Protein AF-0000000074148849 (afdb_homodimer)

Solvent-accessible surface area (backbone atoms only — not comparable to full-atom values): 11663 Å² total; per-residue (Å²): 130,81,70,59,61,48,77,44,79,48,78,53,94,66,31,31,37,42,33,37,40,58,81,58,88,80,53,57,62,57,49,67,72,59,73,79,80,88,71,66,62,87,24,23,38,33,43,41,64,58,76,57,67,50,57,53,42,28,53,44,65,72,51,59,82,23,36,24,36,24,33,55,37,99,91,78,20,27,33,25,44,42,52,75,42,92,90,49,49,38,24,41,65,45,89,57,85,81,65,87,117,129,81,71,60,60,47,76,46,80,48,78,54,96,66,32,32,38,42,34,37,41,56,80,54,89,78,54,56,60,57,47,68,72,60,73,80,79,87,73,67,62,87,24,23,38,33,43,37,64,58,76,58,67,51,58,54,41,28,51,46,64,71,51,58,82,23,36,24,35,24,33,55,36,98,90,78,18,26,32,26,44,42,52,73,44,90,91,49,48,38,24,41,65,46,91,57,84,81,65,88,116

Sequence (202 aa):
MKEDVLFELEEKEKYTILSFRMEKNLVPSALYNLSPPNVNTRKGLILNGRGPIWLYAFLVHFYHPTPFLAVYDPRVGAVVIASHVPEFRPGDVLDIYLGEGMKEDVLFELEEKEKYTILSFRMEKNLVPSALYNLSPPNVNTRKGLILNGRGPIWLYAFLVHFYHPTPFLAVYDPRVGAVVIASHVPEFRPGDVLDIYLGEG

Radius of gyration: 16.15 Å; Cα contacts (8 Å, |Δi|>4): 431; chains: 2; bounding box: 39×38×33 Å

Nearest PDB structures (foldseek):
  3wzi-assembly1_A  TM=9.763E-01  e=1.516E-12  Archaeoglobus fulgidus DSM 4304
  3wzh-assembly1_A  TM=9.622E-01  e=1.847E-12  Archaeoglobus fulgidus DSM 4304
  6yud-assembly3_F  TM=9.803E-01  e=3.563E-12  Archaeoglobus fulgidus
  6yud-assembly4_G  TM=9.634E-01  e=1.163E-11  Archaeoglobus fulgidus
  1z5h-assembly1_A  TM=4.061E-01  e=8.740E+00  Thermoplasma acidophilum

Organism: Dictyoglomus thermophilum (strain ATCC 35947 / DSM 3960 / H-6-12) (NCBI:txid309799)

Structure (mmCIF, N/CA/C/O backbone):
data_AF-0000000074148849-model_v1
#
loop_
_entity.id
_entity.type
_entity.pdbx_description
1 p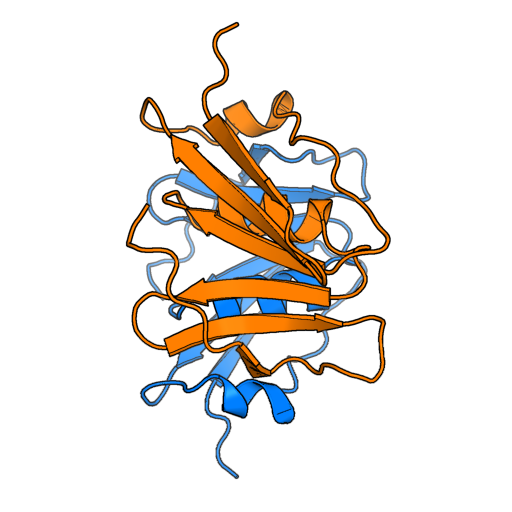olymer 'CRISPR-associated protein, Csx3 family'
#
loop_
_atom_site.group_PDB
_atom_site.id
_atom_site.type_symbol
_atom_site.label_atom_id
_atom_site.label_alt_id
_atom_site.label_comp_id
_atom_site.label_asym_id
_atom_site.label_entity_id
_atom_site.label_seq_id
_atom_site.pdbx_PDB_ins_code
_atom_site.Cartn_x
_atom_site.Cartn_y
_atom_site.Cartn_z
_atom_site.occupancy
_atom_site.B_iso_or_equiv
_atom_site.auth_seq_id
_atom_site.auth_comp_id
_atom_site.auth_asym_id
_atom_site.auth_atom_id
_atom_site.pdbx_PDB_model_num
ATOM 1 N N . MET A 1 1 ? 17.922 -17.891 -9.172 1 38.25 1 MET A N 1
ATOM 2 C CA . MET A 1 1 ? 17.938 -17.062 -7.969 1 38.25 1 MET A CA 1
ATOM 3 C C . MET A 1 1 ? 16.641 -17.25 -7.176 1 38.25 1 MET A C 1
ATOM 5 O O . MET A 1 1 ? 15.547 -17.141 -7.727 1 38.25 1 MET A O 1
ATOM 9 N N . LYS A 1 2 ? 16.531 -18 -6.234 1 50.75 2 LYS A N 1
ATOM 10 C CA . LYS A 1 2 ? 15.352 -18.469 -5.512 1 50.75 2 LYS A CA 1
ATOM 11 C C . LYS A 1 2 ? 14.453 -17.297 -5.098 1 50.75 2 LYS A C 1
ATOM 13 O O . LYS A 1 2 ? 14.945 -16.266 -4.629 1 50.75 2 LYS A O 1
ATOM 18 N N . GLU A 1 3 ? 13.234 -17.25 -5.496 1 61.88 3 GLU A N 1
ATOM 19 C CA . GLU A 1 3 ? 12.336 -16.125 -5.281 1 61.88 3 GLU A CA 1
ATOM 20 C C . GLU A 1 3 ? 12.117 -15.867 -3.793 1 61.88 3 GLU A C 1
ATOM 22 O O . GLU A 1 3 ? 11.805 -16.781 -3.037 1 61.88 3 GLU A O 1
ATOM 27 N N . ASP A 1 4 ? 12.68 -14.742 -3.283 1 84.44 4 ASP A N 1
ATOM 28 C CA . ASP A 1 4 ? 12.656 -14.352 -1.875 1 84.44 4 ASP A CA 1
ATOM 29 C C . ASP A 1 4 ? 11.219 -14.25 -1.359 1 84.44 4 ASP A C 1
ATOM 31 O O . ASP A 1 4 ? 10.977 -14.422 -0.164 1 84.44 4 ASP A O 1
ATOM 35 N N . VAL A 1 5 ? 10.242 -14.188 -2.334 1 91.69 5 VAL A N 1
ATOM 36 C CA . VAL A 1 5 ? 8.828 -14.148 -1.973 1 91.69 5 VAL A CA 1
ATOM 37 C C . VAL A 1 5 ? 8.078 -15.242 -2.723 1 91.69 5 VAL A C 1
ATOM 39 O O . VAL A 1 5 ? 8.203 -15.367 -3.943 1 91.69 5 VAL A O 1
ATOM 42 N N . LEU A 1 6 ? 7.387 -16.062 -2.021 1 93.06 6 LEU A N 1
ATOM 43 C CA . LEU A 1 6 ? 6.535 -17.094 -2.613 1 93.06 6 LEU A CA 1
ATOM 44 C C . LEU A 1 6 ? 5.105 -16.594 -2.775 1 93.06 6 LEU A C 1
ATOM 46 O O . LEU A 1 6 ? 4.531 -16.031 -1.841 1 93.06 6 LEU A O 1
ATOM 50 N N . PHE A 1 7 ? 4.535 -16.797 -3.99 1 95.62 7 PHE A N 1
ATOM 51 C CA . PHE A 1 7 ? 3.178 -16.359 -4.289 1 95.62 7 PHE A CA 1
ATOM 52 C C . PHE A 1 7 ? 2.275 -17.547 -4.594 1 95.62 7 PHE A C 1
ATOM 54 O O . PHE A 1 7 ? 2.705 -18.516 -5.23 1 95.62 7 PHE A O 1
ATOM 61 N N . GLU A 1 8 ? 1.1 -17.453 -4.18 1 95.56 8 GLU A N 1
ATOM 62 C CA . GLU A 1 8 ? 0.036 -18.391 -4.527 1 95.56 8 GLU A CA 1
ATOM 63 C C . GLU A 1 8 ? -1.231 -17.656 -4.953 1 95.56 8 GLU A C 1
ATOM 65 O O . GLU A 1 8 ? -1.646 -16.688 -4.305 1 95.56 8 GLU A O 1
ATOM 70 N N . LEU A 1 9 ? -1.81 -18.141 -6.066 1 96.94 9 LEU A N 1
ATOM 71 C CA . LEU A 1 9 ? -3.037 -17.531 -6.566 1 96.94 9 LEU A CA 1
ATOM 72 C C . LEU A 1 9 ? -4.215 -18.484 -6.426 1 96.94 9 LEU A C 1
ATOM 74 O O . LEU A 1 9 ? -4.082 -19.672 -6.688 1 96.94 9 LEU A O 1
ATOM 78 N N . GLU A 1 10 ? -5.266 -17.969 -5.938 1 96.44 10 GLU A N 1
ATOM 79 C CA . GLU A 1 10 ? -6.551 -18.656 -5.926 1 96.44 10 GLU A CA 1
ATOM 80 C C . GLU A 1 10 ? -7.641 -17.812 -6.578 1 96.44 10 GLU A C 1
ATOM 82 O O . GLU A 1 10 ? -8.062 -16.797 -6.023 1 96.44 10 GLU A O 1
ATOM 87 N N . GLU A 1 11 ? -8.102 -18.234 -7.684 1 95.94 11 GLU A N 1
ATOM 88 C CA . GLU A 1 11 ? -9.109 -17.469 -8.414 1 95.94 11 GLU A CA 1
ATOM 89 C C . GLU A 1 11 ? -10.523 -17.875 -7.988 1 95.94 11 GLU A C 1
ATOM 91 O O . GLU A 1 11 ? -10.836 -19.062 -7.918 1 95.94 11 GLU A O 1
ATOM 96 N N . LYS A 1 12 ? -11.227 -16.938 -7.645 1 95.5 12 LYS A N 1
ATOM 97 C CA . LYS A 1 12 ? -12.648 -17.094 -7.34 1 95.5 12 LYS A CA 1
ATOM 98 C C . LYS A 1 12 ? -13.516 -16.469 -8.438 1 95.5 12 LYS A C 1
ATOM 100 O O . LYS A 1 12 ? -13.008 -16.078 -9.492 1 95.5 12 LYS A O 1
ATOM 105 N N . GLU A 1 13 ? -14.789 -16.531 -8.258 1 94.88 13 GLU A N 1
ATOM 106 C CA . GLU A 1 13 ? -15.719 -16.062 -9.281 1 94.88 13 GLU A CA 1
ATOM 107 C C . GLU A 1 13 ? -15.531 -14.562 -9.547 1 94.88 13 GLU A C 1
ATOM 109 O O . GLU A 1 13 ? -15.438 -14.133 -10.695 1 94.88 13 GLU A O 1
ATOM 114 N N . LYS A 1 14 ? -15.391 -13.75 -8.539 1 95.19 14 LYS A N 1
ATOM 115 C CA . LYS A 1 14 ? -15.422 -12.305 -8.688 1 95.19 14 LYS A CA 1
ATOM 116 C C . LYS A 1 14 ? -14.07 -11.68 -8.344 1 95.19 14 LYS A C 1
ATOM 118 O O . LYS A 1 14 ? -13.859 -10.484 -8.539 1 95.19 14 LYS A O 1
ATOM 123 N N . TYR A 1 15 ? -13.188 -12.453 -7.809 1 97.25 15 TYR A N 1
ATOM 124 C CA . TYR A 1 15 ? -11.891 -11.93 -7.387 1 97.25 15 TYR A CA 1
ATOM 125 C C . TYR A 1 15 ? -10.836 -13.031 -7.363 1 97.25 15 TYR A C 1
ATOM 127 O O . TYR A 1 15 ? -11.172 -14.219 -7.395 1 97.25 15 TYR A O 1
ATOM 135 N N . THR A 1 16 ? -9.586 -12.664 -7.395 1 98.06 16 THR A N 1
ATOM 136 C CA . THR A 1 16 ? -8.43 -13.516 -7.172 1 98.06 16 THR A CA 1
ATOM 137 C C . THR A 1 16 ? -7.801 -13.242 -5.809 1 98.06 16 THR A C 1
ATOM 139 O O . THR A 1 16 ? -7.727 -12.086 -5.379 1 98.06 16 THR A O 1
ATOM 142 N N . ILE A 1 17 ? -7.414 -14.258 -5.074 1 97.94 17 ILE A N 1
ATOM 143 C CA . ILE A 1 17 ? -6.664 -14.133 -3.832 1 97.94 17 ILE A CA 1
ATOM 144 C C . ILE A 1 17 ? -5.18 -14.359 -4.098 1 97.94 17 ILE A C 1
ATOM 146 O O . ILE A 1 17 ? -4.789 -15.422 -4.602 1 97.94 17 ILE A O 1
ATOM 150 N N . LEU A 1 18 ? -4.391 -13.422 -3.916 1 97.88 18 LEU A N 1
ATOM 151 C CA . LEU A 1 18 ? -2.939 -13.562 -3.951 1 97.88 18 LEU A CA 1
ATOM 152 C C . LEU A 1 18 ? -2.373 -13.711 -2.545 1 97.88 18 LEU A C 1
ATOM 154 O O . LEU A 1 18 ? -2.371 -12.75 -1.768 1 97.88 18 LEU A O 1
ATOM 158 N N . SER A 1 19 ? -1.862 -14.836 -2.236 1 96.38 19 SER A N 1
ATOM 159 C CA . SER A 1 19 ? -1.181 -15.086 -0.971 1 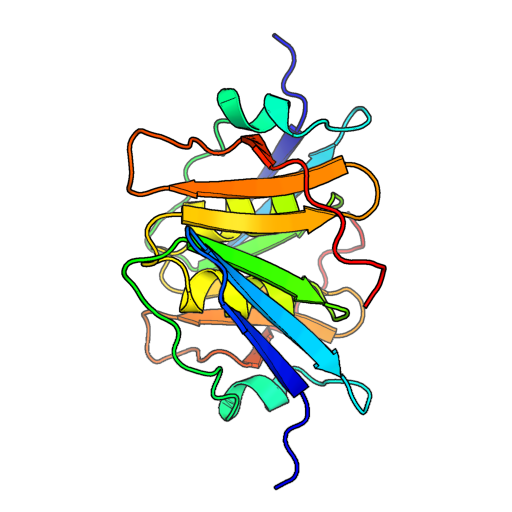96.38 19 SER A CA 1
ATOM 160 C C . SER A 1 19 ? 0.334 -15.047 -1.143 1 96.38 19 SER A C 1
ATOM 162 O O . SER A 1 19 ? 0.863 -15.523 -2.148 1 96.38 19 SER A O 1
ATOM 164 N N . PHE A 1 20 ? 0.977 -14.461 -0.203 1 95.25 20 PHE A N 1
ATOM 165 C CA . PHE A 1 20 ? 2.43 -14.414 -0.322 1 95.25 20 PHE A CA 1
ATOM 166 C C . PHE A 1 20 ? 3.092 -14.602 1.037 1 95.25 20 PHE A C 1
ATOM 168 O O . PHE A 1 20 ? 2.502 -14.281 2.072 1 95.25 20 PHE A O 1
ATOM 175 N N . ARG A 1 21 ? 4.238 -15.18 1.039 1 91.75 21 ARG A N 1
ATOM 176 C CA . ARG A 1 21 ? 5.059 -15.406 2.223 1 91.75 21 ARG A CA 1
ATOM 177 C C . ARG A 1 21 ? 6.543 -15.258 1.898 1 91.75 21 ARG A C 1
ATOM 179 O O . ARG A 1 21 ? 6.953 -15.422 0.748 1 91.75 21 ARG A O 1
ATOM 186 N N . MET A 1 22 ? 7.258 -14.898 2.91 1 87.44 22 MET A N 1
ATOM 187 C CA . MET A 1 22 ? 8.695 -14.75 2.736 1 87.44 22 MET A CA 1
ATOM 188 C C . MET A 1 22 ? 9.43 -16.016 3.184 1 87.44 22 MET A C 1
ATOM 190 O O . MET A 1 22 ? 9.07 -16.625 4.195 1 87.44 22 MET A O 1
ATOM 194 N N . GLU A 1 23 ? 10.398 -16.516 2.477 1 73.81 23 GLU A N 1
ATOM 195 C CA . GLU A 1 23 ? 11.18 -17.672 2.9 1 73.81 23 GLU A CA 1
ATOM 196 C C . GLU A 1 23 ? 12.266 -17.266 3.898 1 73.81 23 GLU A C 1
ATOM 198 O O . GLU A 1 23 ? 12.578 -18.016 4.82 1 73.81 23 GLU A O 1
ATOM 203 N N . LYS A 1 24 ? 12.922 -16.156 3.666 1 76.44 24 LYS A N 1
ATOM 204 C CA . LYS A 1 24 ? 13.992 -15.609 4.5 1 76.44 24 LYS A CA 1
ATOM 205 C C . LYS A 1 24 ? 13.688 -14.164 4.902 1 76.44 24 LYS A C 1
ATOM 207 O O . LYS A 1 24 ? 12.625 -13.633 4.574 1 76.44 24 LYS A O 1
ATOM 212 N N . ASN A 1 25 ? 14.516 -13.586 5.672 1 84.81 25 ASN A N 1
ATOM 213 C CA . ASN A 1 25 ? 14.406 -12.156 5.969 1 84.81 25 ASN A CA 1
ATOM 214 C C . ASN A 1 25 ? 14.539 -11.312 4.707 1 84.81 25 ASN A C 1
ATOM 216 O O . ASN A 1 25 ? 15.641 -11.164 4.168 1 84.81 25 ASN A O 1
ATOM 220 N N . LEU A 1 26 ? 13.461 -10.859 4.203 1 89.19 26 LEU A N 1
ATOM 221 C CA . LEU A 1 26 ? 13.438 -10.07 2.977 1 89.19 26 LEU A CA 1
ATOM 222 C C . LEU A 1 26 ? 14.125 -8.727 3.178 1 89.19 26 LEU A C 1
ATOM 224 O O . LEU A 1 26 ? 13.906 -8.055 4.191 1 89.19 26 LEU A O 1
ATOM 228 N N . VAL A 1 27 ? 15.07 -8.492 2.307 1 93.5 27 VAL A N 1
ATOM 229 C CA . VAL A 1 27 ? 15.711 -7.176 2.293 1 93.5 27 VAL A CA 1
ATOM 230 C C . VAL A 1 27 ? 15.18 -6.359 1.117 1 93.5 27 VAL A C 1
ATOM 232 O O . VAL A 1 27 ? 14.766 -6.918 0.099 1 93.5 27 VAL A O 1
ATOM 235 N N . PRO A 1 28 ? 15.203 -5.043 1.189 1 96.31 28 PRO A N 1
ATOM 236 C CA . PRO A 1 28 ? 14.586 -4.184 0.175 1 96.31 28 PRO A CA 1
ATOM 237 C C . PRO A 1 28 ? 15.117 -4.457 -1.231 1 96.31 28 PRO A C 1
ATOM 239 O O . PRO A 1 28 ? 14.367 -4.375 -2.205 1 96.31 28 PRO A O 1
ATOM 242 N N . SER A 1 29 ? 16.344 -4.812 -1.307 1 95.25 29 SER A N 1
ATOM 243 C CA . SER A 1 29 ? 16.938 -5.039 -2.615 1 95.25 29 SER A CA 1
ATOM 244 C C . SER A 1 29 ? 16.266 -6.199 -3.342 1 95.25 29 SER A C 1
ATOM 246 O O . SER A 1 29 ? 16.453 -6.3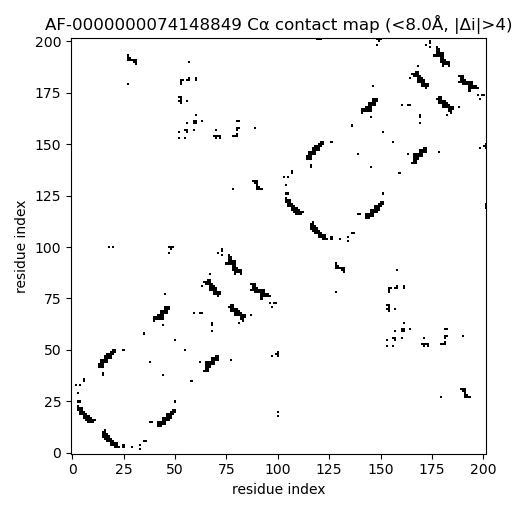71 -4.551 1 95.25 29 SER A O 1
ATOM 248 N N . ALA A 1 30 ? 15.586 -7 -2.637 1 93.81 30 ALA A N 1
ATOM 249 C CA . ALA A 1 30 ? 14.82 -8.078 -3.248 1 93.81 30 ALA A CA 1
ATOM 250 C C . ALA A 1 30 ? 13.812 -7.535 -4.258 1 93.81 30 ALA A C 1
ATOM 252 O O . ALA A 1 30 ? 13.414 -8.234 -5.188 1 93.81 30 ALA A O 1
ATOM 253 N N . LEU A 1 31 ? 13.414 -6.23 -4.152 1 96.31 31 LEU A N 1
ATOM 254 C CA . LEU A 1 31 ? 12.414 -5.629 -5.027 1 96.31 31 LEU A CA 1
ATOM 255 C C . LEU A 1 31 ? 12.992 -5.352 -6.406 1 96.31 31 LEU A C 1
ATOM 257 O O . LEU A 1 31 ? 12.25 -5.121 -7.363 1 96.31 31 LEU A O 1
ATOM 261 N N . TYR A 1 32 ? 14.312 -5.379 -6.496 1 95.38 32 TYR A N 1
ATOM 262 C CA . TYR A 1 32 ? 14.945 -5.094 -7.777 1 95.38 32 TYR A CA 1
ATOM 263 C C . TYR A 1 32 ? 14.508 -6.098 -8.836 1 95.38 32 TYR A C 1
ATOM 265 O O . TYR A 1 32 ? 14.398 -5.762 -10.016 1 95.38 32 TYR A O 1
ATOM 273 N N . ASN A 1 33 ? 14.219 -7.27 -8.344 1 92.38 33 ASN A N 1
ATOM 274 C CA . ASN A 1 33 ? 13.969 -8.336 -9.312 1 92.38 33 ASN A CA 1
ATOM 275 C C . ASN A 1 33 ? 12.648 -9.055 -9.023 1 92.38 33 ASN A C 1
ATOM 277 O O . ASN A 1 33 ? 12.406 -10.141 -9.547 1 92.38 33 ASN A O 1
ATOM 281 N N . LEU A 1 34 ? 11.945 -8.477 -8.164 1 93.69 34 LEU A N 1
ATOM 282 C CA . LEU A 1 34 ? 10.688 -9.125 -7.836 1 93.69 34 LEU A CA 1
ATOM 283 C C . LEU A 1 34 ? 9.711 -9.055 -9.008 1 93.69 34 LEU A C 1
ATOM 285 O O . LEU A 1 34 ? 9.492 -7.98 -9.57 1 93.69 34 LEU A O 1
ATOM 289 N N . SER A 1 35 ? 9.188 -10.125 -9.375 1 92.88 35 SER A N 1
ATOM 290 C CA . SER A 1 35 ? 8.211 -10.203 -10.461 1 92.88 35 SER A CA 1
ATOM 291 C C . SER A 1 35 ? 6.918 -10.867 -9.992 1 92.88 35 SER A C 1
ATOM 293 O O . SER A 1 35 ? 6.758 -12.086 -10.102 1 92.88 35 SER A O 1
ATOM 295 N N . PRO A 1 36 ? 6.008 -10.055 -9.438 1 96.06 36 PRO A N 1
ATOM 296 C CA . PRO A 1 36 ? 4.734 -10.648 -9.023 1 96.06 36 PRO A CA 1
ATOM 297 C C . PRO A 1 36 ? 3.969 -11.281 -10.18 1 96.06 36 PRO A C 1
ATOM 299 O O . PRO A 1 36 ? 4.16 -10.898 -11.336 1 96.06 36 PRO A O 1
ATOM 302 N N . PRO A 1 37 ? 3.201 -12.25 -9.883 1 97.19 37 PRO A N 1
ATOM 303 C CA . PRO A 1 37 ? 2.475 -12.93 -10.961 1 97.19 37 PRO A CA 1
ATOM 304 C C . PRO A 1 37 ? 1.401 -12.039 -11.594 1 97.19 37 PRO A C 1
ATOM 306 O O . PRO A 1 37 ? 0.902 -11.117 -10.945 1 97.19 37 PRO A O 1
ATOM 309 N N . ASN A 1 38 ? 1.062 -12.312 -12.828 1 96.88 38 ASN A N 1
ATOM 310 C CA . ASN A 1 38 ? -0.094 -11.68 -13.453 1 96.88 38 ASN A CA 1
ATOM 311 C C . ASN A 1 38 ? -1.404 -12.219 -12.891 1 96.88 38 ASN A C 1
ATOM 313 O O . ASN A 1 38 ? -1.481 -13.383 -12.5 1 96.88 38 ASN A O 1
ATOM 317 N N . VAL A 1 39 ? -2.314 -11.32 -12.828 1 97.69 39 VAL A N 1
ATOM 318 C CA . VAL A 1 39 ? -3.637 -11.734 -12.375 1 97.69 39 VAL A CA 1
ATOM 319 C C . VAL A 1 39 ? -4.684 -11.367 -13.422 1 97.69 39 VAL A C 1
ATOM 321 O O . VAL A 1 39 ? -4.402 -10.602 -14.344 1 97.69 39 VAL A O 1
ATOM 324 N N . ASN A 1 40 ? -5.844 -11.984 -13.344 1 96.25 40 ASN A N 1
ATOM 325 C CA . ASN A 1 40 ? -6.98 -11.633 -14.188 1 96.25 40 ASN A CA 1
ATOM 326 C C . ASN A 1 40 ? -7.449 -10.203 -13.93 1 96.25 40 ASN A C 1
ATOM 328 O O . ASN A 1 40 ? -7.984 -9.906 -12.859 1 96.25 40 ASN A O 1
ATOM 332 N N . THR A 1 41 ? -7.297 -9.352 -14.844 1 94.75 41 THR A N 1
ATOM 333 C CA . THR A 1 41 ? -7.535 -7.926 -14.648 1 94.75 41 THR A CA 1
ATOM 334 C C . THR A 1 41 ? -9.023 -7.609 -14.758 1 94.75 41 THR A C 1
ATOM 336 O O . THR A 1 41 ? -9.43 -6.457 -14.602 1 94.75 41 THR A O 1
ATOM 339 N N . ARG A 1 42 ? -9.734 -8.625 -14.977 1 96.12 42 ARG A N 1
ATOM 340 C CA . ARG A 1 42 ? -11.18 -8.43 -15.008 1 96.12 42 ARG A CA 1
ATOM 341 C C . ARG A 1 42 ? -11.805 -8.758 -13.656 1 96.12 42 ARG A C 1
ATOM 343 O O . ARG A 1 42 ? -13.008 -8.57 -13.461 1 96.12 42 ARG A O 1
ATOM 350 N N . LYS A 1 43 ? -10.992 -9.234 -12.758 1 97.62 43 LYS A N 1
ATOM 351 C CA . LYS A 1 43 ? -11.43 -9.594 -11.414 1 97.62 43 LYS A CA 1
ATOM 352 C C . LYS A 1 43 ? -10.734 -8.734 -10.359 1 97.62 43 LYS A C 1
ATOM 354 O O . LYS A 1 43 ? -9.625 -8.25 -10.578 1 97.62 43 LYS A O 1
ATOM 359 N N . GLY A 1 44 ? -11.469 -8.609 -9.211 1 98.19 44 GLY A N 1
ATOM 360 C CA . GLY A 1 44 ? -10.805 -7.977 -8.086 1 98.19 44 GLY A CA 1
ATOM 361 C C . GLY A 1 44 ? -9.641 -8.781 -7.547 1 98.19 44 GLY A C 1
ATOM 362 O O . GLY A 1 44 ? -9.438 -9.93 -7.945 1 98.19 44 GLY A O 1
ATOM 363 N N . LEU A 1 45 ? -8.891 -8.219 -6.746 1 98.62 45 LEU A N 1
ATOM 364 C CA . LEU A 1 45 ? -7.73 -8.867 -6.148 1 98.62 45 LEU A CA 1
ATOM 365 C C . LEU A 1 45 ? -7.711 -8.656 -4.637 1 98.62 45 LEU A C 1
ATOM 367 O O . LEU A 1 45 ? -7.965 -7.547 -4.16 1 98.62 45 LEU A O 1
ATOM 371 N N . ILE A 1 46 ? -7.477 -9.688 -3.879 1 98.38 46 ILE A N 1
ATOM 372 C CA . ILE A 1 46 ? -7.301 -9.633 -2.432 1 98.38 46 ILE A CA 1
ATOM 373 C C . ILE A 1 46 ? -5.875 -10.039 -2.07 1 98.38 46 ILE A C 1
ATOM 375 O O . ILE A 1 46 ? -5.426 -11.133 -2.42 1 98.38 46 ILE A O 1
ATOM 379 N N . LEU A 1 47 ? -5.117 -9.195 -1.439 1 98.06 47 LEU A N 1
ATOM 380 C CA . LEU A 1 47 ? -3.777 -9.5 -0.953 1 98.06 47 LEU A CA 1
ATOM 381 C C . LEU A 1 47 ? -3.834 -10.141 0.429 1 98.06 47 LEU A C 1
ATOM 383 O O . LEU A 1 47 ? -4.516 -9.641 1.324 1 98.06 47 LEU A O 1
ATOM 387 N N . ASN A 1 48 ? -3.174 -11.18 0.59 1 96.19 48 ASN A N 1
ATOM 388 C CA . ASN A 1 48 ? -3.08 -11.93 1.842 1 96.19 48 ASN A CA 1
ATOM 389 C C . ASN A 1 48 ? -1.665 -12.445 2.08 1 96.19 48 ASN A C 1
ATOM 391 O O . ASN A 1 48 ? -1.214 -13.367 1.395 1 96.19 48 ASN A O 1
ATOM 395 N N . GLY A 1 49 ? -1.013 -11.922 3.059 1 93.19 49 GLY A N 1
ATOM 396 C CA . GLY A 1 49 ? 0.327 -12.453 3.248 1 93.19 49 GLY A CA 1
ATOM 397 C C . GLY A 1 49 ? 1.043 -11.852 4.445 1 93.19 49 GLY A C 1
ATOM 398 O O . GLY A 1 49 ? 0.457 -11.078 5.199 1 93.19 49 GLY A O 1
ATOM 399 N N . ARG A 1 50 ? 2.189 -12.344 4.688 1 89.19 50 ARG A N 1
ATOM 400 C CA . ARG A 1 50 ? 3.084 -11.914 5.758 1 89.19 50 ARG A CA 1
ATOM 401 C C . ARG A 1 50 ? 4.328 -11.234 5.188 1 89.19 50 ARG A C 1
ATOM 403 O O . ARG A 1 50 ? 4.898 -11.703 4.203 1 89.19 50 ARG A O 1
ATOM 410 N N . GLY A 1 51 ? 4.656 -10.078 5.621 1 89.94 51 GLY A N 1
ATOM 411 C CA . GLY A 1 51 ? 5.84 -9.352 5.184 1 89.94 51 GLY A CA 1
ATOM 412 C C . GLY A 1 51 ? 5.863 -7.91 5.66 1 89.94 51 GLY A C 1
ATOM 413 O O . GLY A 1 51 ? 4.934 -7.457 6.332 1 89.94 51 GLY A O 1
ATOM 414 N N . PRO A 1 52 ? 6.906 -7.289 5.402 1 93.69 52 PRO A N 1
ATOM 415 C CA . PRO A 1 52 ? 7.008 -5.887 5.805 1 93.69 52 PRO A CA 1
ATOM 416 C C . PRO A 1 52 ? 6.043 -4.984 5.043 1 93.69 52 PRO A C 1
ATOM 418 O O . PRO A 1 52 ? 5.594 -5.336 3.947 1 93.69 52 PRO A O 1
ATOM 421 N N . ILE A 1 53 ? 5.785 -3.867 5.531 1 95.44 53 ILE A N 1
ATOM 422 C CA . ILE A 1 53 ? 4.793 -2.955 4.969 1 95.44 53 ILE A CA 1
ATOM 423 C C . ILE A 1 53 ? 5.219 -2.525 3.57 1 95.44 53 ILE A C 1
ATOM 425 O O . ILE A 1 53 ? 4.379 -2.35 2.684 1 95.44 53 ILE A O 1
ATOM 429 N N . TRP A 1 54 ? 6.523 -2.361 3.404 1 96.75 54 TRP A N 1
ATOM 430 C CA . TRP A 1 54 ? 6.965 -1.883 2.1 1 96.75 54 TRP A CA 1
ATOM 431 C C . TRP A 1 54 ? 6.75 -2.945 1.027 1 96.75 54 TRP A C 1
ATOM 433 O O . TRP A 1 54 ? 6.617 -2.625 -0.156 1 96.75 54 TRP A O 1
ATOM 443 N N . LEU A 1 55 ? 6.73 -4.234 1.37 1 96.56 55 LEU A N 1
ATOM 444 C CA . LEU A 1 55 ? 6.355 -5.254 0.4 1 96.56 55 LEU A CA 1
ATOM 445 C C . LEU A 1 55 ? 4.883 -5.133 0.026 1 96.56 55 LEU A C 1
ATOM 447 O O . LEU A 1 55 ? 4.531 -5.156 -1.156 1 96.56 55 LEU A O 1
ATOM 451 N N . TYR A 1 56 ? 4.031 -4.992 1.023 1 97.06 56 TYR A N 1
ATOM 452 C CA . TYR A 1 56 ? 2.617 -4.754 0.769 1 97.06 56 TYR A CA 1
ATOM 453 C C . TYR A 1 56 ? 2.424 -3.553 -0.15 1 97.06 56 TYR A C 1
ATOM 455 O O . TYR A 1 56 ? 1.659 -3.619 -1.116 1 97.06 56 TYR A O 1
ATOM 463 N N . ALA A 1 57 ? 3.102 -2.502 0.221 1 98 57 ALA A N 1
ATOM 464 C CA . ALA A 1 57 ? 2.982 -1.253 -0.527 1 98 57 ALA A CA 1
ATOM 465 C C . ALA A 1 57 ? 3.395 -1.444 -1.983 1 98 57 ALA A C 1
ATOM 467 O O . ALA A 1 57 ? 2.721 -0.959 -2.895 1 98 57 ALA A O 1
ATOM 468 N N . PHE A 1 58 ? 4.465 -2.18 -2.225 1 98 58 PHE A N 1
ATOM 469 C CA . PHE A 1 58 ? 4.918 -2.492 -3.574 1 98 58 PHE A CA 1
ATOM 470 C C . PHE A 1 58 ? 3.842 -3.246 -4.348 1 98 58 PHE A C 1
ATOM 472 O O . PHE A 1 58 ? 3.523 -2.891 -5.484 1 98 58 PHE A O 1
ATOM 479 N N . LEU A 1 59 ? 3.295 -4.223 -3.754 1 98.06 59 LEU A N 1
ATOM 480 C CA . LEU A 1 59 ? 2.283 -5.055 -4.402 1 98.06 59 LEU A CA 1
ATOM 481 C C . LEU A 1 59 ? 1.017 -4.25 -4.676 1 98.06 59 LEU A C 1
ATOM 483 O O . LEU A 1 59 ? 0.368 -4.441 -5.707 1 98.06 59 LEU A O 1
ATOM 487 N N . VAL A 1 60 ? 0.655 -3.367 -3.742 1 98.19 60 VAL A N 1
ATOM 488 C CA . VAL A 1 60 ? -0.493 -2.49 -3.941 1 98.19 60 VAL A CA 1
ATOM 489 C C . VAL A 1 60 ? -0.281 -1.638 -5.191 1 98.19 60 VAL A C 1
ATOM 491 O O . VAL A 1 60 ? -1.175 -1.529 -6.035 1 98.19 60 VAL A O 1
ATOM 494 N N . HIS A 1 61 ? 0.827 -1.017 -5.344 1 97.94 61 HIS A N 1
ATOM 495 C CA . HIS A 1 61 ? 1.133 -0.211 -6.52 1 97.94 61 HIS A CA 1
ATOM 496 C C . HIS A 1 61 ? 1.096 -1.054 -7.789 1 97.94 61 HIS A C 1
ATOM 498 O O . HIS A 1 61 ? 0.564 -0.617 -8.812 1 97.94 61 HIS A O 1
ATOM 504 N N . PHE A 1 62 ? 1.611 -2.248 -7.711 1 96.81 62 PHE A N 1
ATOM 505 C CA . PHE A 1 62 ? 1.71 -3.143 -8.859 1 96.81 62 PHE A CA 1
ATOM 506 C C . PHE A 1 62 ? 0.326 -3.555 -9.344 1 96.81 62 PHE A C 1
ATOM 508 O O . PHE A 1 62 ? 0.075 -3.604 -10.547 1 96.81 62 PHE A O 1
ATOM 515 N N . TYR A 1 63 ? -0.561 -3.781 -8.414 1 98 63 TYR A N 1
ATOM 516 C CA . TYR A 1 63 ? -1.832 -4.402 -8.773 1 98 63 TYR A CA 1
ATOM 517 C C . TYR A 1 63 ? -2.959 -3.379 -8.766 1 98 63 TYR A C 1
ATOM 519 O O . TYR A 1 63 ? -4.125 -3.729 -8.961 1 98 63 TYR A O 1
ATOM 527 N N . HIS A 1 64 ? -2.68 -2.143 -8.68 1 95.56 64 HIS A N 1
ATOM 528 C CA . HIS A 1 64 ? -3.709 -1.129 -8.469 1 95.56 64 HIS A CA 1
ATOM 529 C C . HIS A 1 64 ? -4.633 -1.03 -9.68 1 95.56 64 HIS A C 1
ATOM 531 O O . HIS A 1 64 ? -5.762 -0.55 -9.562 1 95.56 64 HIS A O 1
ATOM 537 N N . PRO A 1 65 ? -4.305 -1.515 -10.867 1 95.69 65 PRO A N 1
ATOM 538 C CA . PRO A 1 65 ? -5.215 -1.363 -12 1 95.69 65 PRO A CA 1
ATOM 539 C C . PRO A 1 65 ? -6.344 -2.391 -12 1 95.69 65 PRO A C 1
ATOM 541 O O . PRO A 1 65 ? -7.238 -2.332 -12.844 1 95.69 65 PRO A O 1
ATOM 544 N N . THR A 1 66 ? -6.391 -3.299 -11.102 1 97.75 66 THR A N 1
ATOM 545 C CA . THR A 1 66 ? -7.473 -4.277 -11.016 1 97.75 66 THR A CA 1
ATOM 546 C C . THR A 1 66 ? -8.797 -3.592 -10.695 1 97.75 66 THR A C 1
ATOM 548 O O . THR A 1 66 ? -8.812 -2.479 -10.164 1 97.75 66 THR A O 1
ATOM 551 N N . PRO A 1 67 ? -9.945 -4.211 -10.984 1 98.38 67 PRO A N 1
ATOM 552 C CA . PRO A 1 67 ? -11.25 -3.602 -10.742 1 98.38 67 PRO A CA 1
ATOM 553 C C . PRO A 1 67 ? -11.422 -3.107 -9.305 1 98.38 67 PRO A C 1
ATOM 555 O O . PRO A 1 67 ? -11.969 -2.025 -9.086 1 98.38 67 PRO A O 1
ATOM 558 N N . PHE A 1 68 ? -11.039 -3.924 -8.406 1 98.62 68 PHE A N 1
ATOM 559 C CA . PHE A 1 68 ? -10.883 -3.459 -7.031 1 98.62 68 PHE A CA 1
ATOM 560 C C . PHE A 1 68 ? -9.734 -4.191 -6.344 1 98.62 68 PHE A C 1
ATOM 562 O O . PHE A 1 68 ? -9.336 -5.277 -6.77 1 98.62 68 PHE A O 1
ATOM 569 N N . LEU A 1 69 ? -9.148 -3.613 -5.387 1 98.75 69 LEU A N 1
ATOM 570 C CA . LEU A 1 69 ? -8.047 -4.152 -4.605 1 98.75 69 LEU A CA 1
ATOM 571 C C . LEU A 1 69 ? -8.375 -4.141 -3.115 1 98.75 69 LEU A C 1
ATOM 573 O O . LEU A 1 69 ? -8.836 -3.129 -2.586 1 98.75 69 LEU A O 1
ATOM 577 N N . ALA A 1 70 ? -8.219 -5.262 -2.48 1 98.62 70 ALA A N 1
ATOM 578 C CA . ALA A 1 70 ? -8.492 -5.383 -1.052 1 98.62 70 ALA A CA 1
ATOM 579 C C . ALA A 1 70 ? -7.32 -6.031 -0.322 1 98.62 70 ALA A C 1
ATOM 581 O O . ALA A 1 70 ? -6.539 -6.77 -0.925 1 98.62 70 ALA A O 1
ATOM 582 N N . VAL A 1 71 ? -7.148 -5.695 0.922 1 98.12 71 VAL A N 1
ATOM 583 C CA . VAL A 1 71 ? -6.145 -6.273 1.806 1 98.12 71 VAL A CA 1
ATOM 584 C C . VAL A 1 71 ? -6.828 -7.078 2.91 1 98.12 71 VAL A C 1
ATOM 586 O O . VAL A 1 71 ? -7.715 -6.566 3.6 1 98.12 71 VAL A O 1
ATOM 589 N N . TYR A 1 72 ? -6.418 -8.258 3.16 1 97.56 72 TYR A N 1
ATOM 590 C CA . TYR A 1 72 ? -7.012 -9.109 4.184 1 97.56 72 TYR A CA 1
ATOM 591 C C . TYR A 1 72 ? -6.434 -8.789 5.559 1 97.56 72 TYR A C 1
ATOM 593 O O . TYR A 1 72 ? -5.215 -8.695 5.719 1 97.56 72 TYR A O 1
ATOM 601 N N . ASP A 1 73 ? -7.203 -8.555 6.484 1 94.94 73 ASP A N 1
ATOM 602 C CA . ASP A 1 73 ? -6.934 -8.391 7.906 1 94.94 73 ASP A CA 1
ATOM 603 C C . ASP A 1 73 ? -7.695 -9.422 8.734 1 94.94 73 ASP A C 1
ATOM 605 O O . ASP A 1 73 ? -8.93 -9.398 8.797 1 94.94 73 ASP A O 1
ATOM 609 N N . PRO A 1 74 ? -6.996 -10.344 9.422 1 92.81 74 PRO A N 1
ATOM 610 C CA . PRO A 1 74 ? -7.648 -11.438 10.141 1 92.81 74 PRO A CA 1
ATOM 611 C C . PRO A 1 74 ? -8.656 -10.938 11.18 1 92.81 74 PRO A C 1
ATOM 613 O O . PRO A 1 74 ? -9.531 -11.695 11.609 1 92.81 74 PRO A O 1
ATOM 616 N N . ARG A 1 75 ? -8.586 -9.68 11.578 1 91.06 75 ARG A N 1
ATOM 617 C CA . ARG A 1 75 ? -9.477 -9.164 12.617 1 91.06 75 ARG A CA 1
ATOM 618 C C . ARG A 1 75 ? -10.781 -8.648 12.016 1 91.06 75 ARG A C 1
ATOM 620 O O . ARG A 1 75 ? -11.781 -8.5 12.719 1 91.06 75 ARG A O 1
ATOM 627 N N . VAL A 1 76 ? -10.82 -8.422 10.656 1 93.94 76 VAL A N 1
ATOM 628 C CA . VAL A 1 76 ? -11.984 -7.703 10.141 1 93.94 76 VAL A CA 1
ATOM 629 C C . VAL A 1 76 ? -12.422 -8.32 8.812 1 93.94 76 VAL A C 1
ATOM 631 O O . VAL A 1 76 ? -13.602 -8.266 8.461 1 93.94 76 VAL A O 1
ATOM 634 N N . GLY A 1 77 ? -11.555 -8.898 8.016 1 95.75 77 GLY A N 1
ATOM 635 C CA . GLY A 1 77 ? -11.828 -9.375 6.668 1 95.75 77 GLY A CA 1
ATOM 636 C C . GLY A 1 77 ? -11.023 -8.656 5.602 1 95.75 77 GLY A C 1
ATOM 637 O O . GLY A 1 77 ? -9.969 -8.094 5.891 1 95.75 77 GLY A O 1
ATOM 638 N N . ALA A 1 78 ? -11.453 -8.758 4.371 1 98 78 ALA A N 1
ATOM 639 C CA . ALA A 1 78 ? -10.758 -8.086 3.275 1 98 78 ALA A CA 1
ATOM 640 C C . ALA A 1 78 ? -11.258 -6.656 3.109 1 98 78 ALA A C 1
ATOM 642 O O . ALA A 1 78 ? -12.406 -6.434 2.725 1 98 78 ALA A O 1
ATOM 643 N N . VAL A 1 79 ? -10.445 -5.742 3.359 1 98.25 79 VAL A N 1
ATOM 644 C CA . VAL A 1 79 ? -10.805 -4.332 3.301 1 98.25 79 VAL A CA 1
ATOM 645 C C . VAL A 1 79 ? -10.477 -3.771 1.92 1 98.25 79 VAL A C 1
ATOM 647 O O . VAL A 1 79 ? -9.32 -3.809 1.486 1 98.25 79 VAL A O 1
ATOM 650 N N . VAL A 1 80 ? -11.477 -3.219 1.22 1 98.69 80 VAL A N 1
ATOM 651 C CA . VAL A 1 80 ? -11.266 -2.596 -0.083 1 98.69 80 VAL A CA 1
ATOM 652 C C . VAL A 1 80 ? -10.508 -1.281 0.089 1 98.69 80 VAL A C 1
ATOM 654 O O . VAL A 1 80 ? -10.898 -0.435 0.898 1 98.69 80 VAL A O 1
ATOM 657 N N . ILE A 1 81 ? -9.414 -1.119 -0.695 1 98.5 81 ILE A N 1
ATOM 658 C CA . ILE A 1 81 ? -8.609 0.084 -0.542 1 98.5 81 ILE A CA 1
ATOM 659 C C . ILE A 1 81 ? -8.641 0.896 -1.835 1 98.5 81 ILE A C 1
ATOM 661 O O . ILE A 1 81 ? -8.242 2.064 -1.852 1 98.5 81 ILE A O 1
ATOM 665 N N . ALA A 1 82 ? -9.062 0.308 -2.932 1 98.19 82 ALA A N 1
ATOM 666 C CA . ALA A 1 82 ? -9.211 0.958 -4.23 1 98.19 82 ALA A CA 1
ATOM 667 C C . ALA A 1 82 ? -10.25 0.244 -5.086 1 98.19 82 ALA A C 1
ATOM 669 O O . ALA A 1 82 ? -10.438 -0.97 -4.969 1 98.19 82 ALA A O 1
ATOM 670 N N . SER A 1 83 ? -10.938 1 -5.922 1 98.25 83 SER A N 1
ATOM 671 C CA . SER A 1 83 ? -11.945 0.423 -6.805 1 98.25 83 SER A CA 1
ATOM 672 C C . SER A 1 83 ? -12.086 1.232 -8.086 1 98.25 83 SER A C 1
ATOM 674 O O . SER A 1 83 ? -12.078 2.465 -8.055 1 98.25 83 SER A O 1
ATOM 676 N N . HIS A 1 84 ? -12.219 0.521 -9.117 1 97.69 84 HIS A N 1
ATOM 677 C CA . HIS A 1 84 ? -12.5 1.103 -10.422 1 97.69 84 HIS A CA 1
ATOM 678 C C . HIS A 1 84 ? -13.867 0.667 -10.938 1 97.69 84 HIS A C 1
ATOM 680 O O . HIS A 1 84 ? -14.188 0.863 -12.117 1 97.69 84 HIS A O 1
ATOM 686 N N . VAL A 1 85 ? -14.641 0.05 -10.031 1 97 85 VAL A N 1
ATOM 687 C CA . VAL A 1 85 ? -16 -0.357 -10.344 1 97 85 VAL A CA 1
ATOM 688 C C . VAL A 1 85 ? -16.969 0.225 -9.312 1 97 85 VAL A C 1
ATOM 690 O O . VAL A 1 85 ? -16.578 0.494 -8.172 1 97 85 VAL A O 1
ATOM 693 N N . PRO A 1 86 ? -18.219 0.438 -9.641 1 96.5 86 PRO A N 1
ATOM 694 C CA . PRO A 1 86 ? -19.156 1.081 -8.727 1 96.5 86 PRO A CA 1
ATOM 695 C C . PRO A 1 86 ? -19.609 0.156 -7.598 1 96.5 86 PRO A C 1
ATOM 697 O O . PRO A 1 86 ? -20.156 0.621 -6.594 1 96.5 86 PRO A O 1
ATOM 700 N N . GLU A 1 87 ? -19.359 -1.104 -7.668 1 96.19 87 GLU A N 1
ATOM 701 C CA . GLU A 1 87 ? -19.859 -2.107 -6.73 1 96.19 87 GLU A CA 1
ATOM 702 C C . GLU A 1 87 ? -19.141 -2.018 -5.387 1 96.19 87 GLU A C 1
ATOM 704 O O . GLU A 1 87 ? -19.656 -2.459 -4.367 1 96.19 87 GLU A O 1
ATOM 709 N N . PHE A 1 88 ? -17.938 -1.43 -5.492 1 97.5 88 PHE A N 1
ATOM 710 C CA . PHE A 1 88 ? -17.109 -1.392 -4.293 1 97.5 88 PHE A CA 1
ATOM 711 C C . PHE A 1 88 ? -16.562 0.013 -4.055 1 97.5 88 PHE A C 1
ATOM 713 O O . PHE A 1 88 ? -16.375 0.78 -5 1 97.5 88 PHE A O 1
ATOM 720 N N . ARG A 1 89 ? -16.391 0.332 -2.893 1 97.38 89 ARG A N 1
ATOM 721 C CA . ARG A 1 89 ? -15.703 1.568 -2.543 1 97.38 89 ARG A CA 1
ATOM 722 C C . ARG A 1 89 ? -14.688 1.333 -1.43 1 97.38 89 ARG A C 1
ATOM 724 O O . ARG A 1 89 ? -14.875 0.452 -0.587 1 97.38 89 ARG A O 1
ATOM 731 N N . PRO A 1 90 ? -13.625 2.082 -1.388 1 98.44 90 PRO A N 1
ATOM 732 C CA . PRO A 1 90 ? -12.672 1.954 -0.279 1 98.44 90 PRO A CA 1
ATOM 733 C C . PRO A 1 90 ? -13.352 2.02 1.088 1 98.44 90 PRO A C 1
ATOM 735 O O . PRO A 1 90 ? -14.188 2.895 1.324 1 98.44 90 PRO A O 1
ATOM 738 N N . GLY A 1 91 ? -12.992 1.103 1.959 1 98.12 91 GLY A N 1
ATOM 739 C CA . GLY A 1 91 ? -13.633 1.01 3.262 1 98.12 91 GLY A CA 1
ATOM 740 C C . GLY A 1 91 ? -14.594 -0.161 3.371 1 98.12 91 GLY A C 1
ATOM 741 O O . GLY A 1 91 ? -14.953 -0.571 4.477 1 98.12 91 GLY A O 1
ATOM 742 N N . ASP A 1 92 ? -15.133 -0.655 2.205 1 98.38 92 ASP A N 1
ATOM 743 C CA . ASP A 1 92 ? -15.945 -1.869 2.227 1 98.38 92 ASP A CA 1
ATOM 744 C C . ASP A 1 92 ? -15.141 -3.055 2.758 1 98.38 92 ASP A C 1
ATOM 746 O O . ASP A 1 92 ? -13.93 -3.131 2.553 1 98.38 92 ASP A O 1
ATOM 750 N N . VAL A 1 93 ? -15.883 -3.967 3.416 1 98 93 VAL A N 1
ATOM 751 C CA . VAL A 1 93 ? -15.25 -5.18 3.916 1 98 93 VAL A CA 1
ATOM 752 C C . VAL A 1 93 ? -15.914 -6.406 3.303 1 98 93 VAL A C 1
ATOM 754 O O . VAL A 1 93 ? -17.141 -6.574 3.408 1 98 93 VAL A O 1
ATOM 757 N N . LEU A 1 94 ? -15.117 -7.152 2.555 1 96.5 94 LEU A N 1
ATOM 758 C CA . LEU A 1 94 ? -15.602 -8.445 2.088 1 96.5 94 LEU A CA 1
ATOM 759 C C . LEU A 1 94 ? -15.5 -9.492 3.191 1 96.5 94 LEU A C 1
ATOM 761 O O . LEU A 1 94 ? -14.438 -9.664 3.793 1 96.5 94 LEU A O 1
ATOM 765 N N . ASP A 1 95 ? -16.609 -10.078 3.422 1 92 95 ASP A N 1
ATOM 766 C CA . ASP A 1 95 ? -16.672 -11.102 4.457 1 92 95 ASP A CA 1
ATOM 767 C C . ASP A 1 95 ? -16.094 -12.422 3.955 1 92 95 ASP A C 1
ATOM 769 O O . ASP A 1 95 ? -16.844 -13.281 3.465 1 92 95 ASP A O 1
ATOM 773 N N . ILE A 1 96 ? -14.805 -12.531 4.047 1 89.81 96 ILE A N 1
ATOM 774 C CA . ILE A 1 96 ? -14.102 -13.734 3.619 1 89.81 96 ILE A CA 1
ATOM 775 C C . ILE A 1 96 ? -13.125 -14.172 4.707 1 89.81 96 ILE A C 1
ATOM 777 O O . ILE A 1 96 ? -12.609 -13.336 5.457 1 89.81 96 ILE A O 1
ATOM 781 N N . TYR A 1 97 ? -13.047 -15.422 4.93 1 83.69 97 TYR A N 1
ATOM 782 C CA . TYR A 1 97 ? -12.062 -15.969 5.852 1 83.69 97 TYR A CA 1
ATOM 783 C C . TYR A 1 97 ? -10.953 -16.703 5.098 1 83.69 97 TYR A C 1
ATOM 785 O O . TYR A 1 97 ? -11.219 -17.656 4.371 1 83.69 97 TYR A O 1
ATOM 793 N N . LEU A 1 98 ? -9.82 -16.203 4.953 1 80.75 98 LEU A N 1
ATOM 794 C CA . LEU A 1 98 ? -8.711 -16.812 4.223 1 80.75 98 LEU A CA 1
ATOM 795 C C . LEU A 1 98 ? -7.75 -17.516 5.176 1 80.75 98 LEU A C 1
ATOM 797 O O . LEU A 1 98 ? -6.969 -18.375 4.758 1 80.75 98 LEU A O 1
ATOM 801 N N . GLY A 1 99 ? -7.961 -17.688 6.371 1 61 99 GLY A N 1
ATOM 802 C CA . GLY A 1 99 ? -7.047 -18.297 7.328 1 61 99 GLY A CA 1
ATOM 803 C C . GLY A 1 99 ? -5.703 -17.594 7.391 1 61 99 GLY A C 1
ATOM 804 O O . GLY A 1 99 ? -5.363 -16.812 6.504 1 61 99 GLY A O 1
ATOM 805 N N . GLU A 1 100 ? -5.047 -17.297 8.5 1 54.22 100 GLU A N 1
ATOM 806 C CA . GLU A 1 100 ? -3.711 -16.719 8.648 1 54.22 100 GLU A CA 1
ATOM 807 C C . GLU A 1 100 ? -2.719 -17.391 7.703 1 54.22 100 GLU A C 1
ATOM 809 O O . GLU A 1 100 ? -2.652 -18.625 7.629 1 54.22 100 GLU A O 1
ATOM 814 N N . GLY A 1 101 ? -2.645 -16.984 6.5 1 44.28 101 GLY A N 1
ATOM 815 C CA . GLY A 1 101 ? -1.593 -17.688 5.785 1 44.28 101 GLY A CA 1
ATOM 816 C C . GLY A 1 101 ? -0.324 -17.859 6.598 1 44.28 101 GLY A C 1
ATOM 817 O O . GLY A 1 101 ? -0.124 -17.156 7.598 1 44.28 101 GLY A O 1
ATOM 818 N N . MET B 1 1 ? -16.766 15.977 12.438 1 38.59 1 MET B N 1
ATOM 819 C CA . MET B 1 1 ? -16.5 14.547 12.586 1 38.59 1 MET B CA 1
ATOM 820 C C . MET B 1 1 ? -15.008 14.289 12.797 1 38.59 1 MET B C 1
ATOM 822 O O . MET B 1 1 ? -14.18 14.766 12.023 1 38.59 1 MET B O 1
ATOM 826 N N . LYS B 1 2 ? -14.516 14.156 13.898 1 51.03 2 LYS B N 1
ATOM 827 C CA . LYS B 1 2 ? -13.117 14.141 14.312 1 51.03 2 LYS B CA 1
ATOM 828 C C . LYS B 1 2 ? -12.305 13.18 13.461 1 51.03 2 LYS B C 1
ATOM 830 O O . LYS B 1 2 ? -12.75 12.062 13.18 1 51.03 2 LYS B O 1
ATOM 835 N N . GLU B 1 3 ? -11.305 13.602 12.789 1 61.94 3 GLU B N 1
ATOM 836 C CA . GLU B 1 3 ? -10.539 12.797 11.844 1 61.94 3 GLU B CA 1
ATOM 837 C C . GLU B 1 3 ? -9.875 11.617 12.539 1 61.94 3 GLU B C 1
ATOM 839 O O . GLU B 1 3 ? -9.219 11.781 13.57 1 61.94 3 GLU B O 1
ATOM 844 N N . ASP B 1 4 ? -10.344 10.391 12.25 1 84.5 4 ASP B N 1
ATOM 845 C CA . ASP B 1 4 ? -9.883 9.148 12.867 1 84.5 4 ASP B CA 1
ATOM 846 C C . ASP B 1 4 ? -8.391 8.938 12.633 1 84.5 4 ASP B C 1
ATOM 848 O O . ASP B 1 4 ? -7.723 8.258 13.414 1 84.5 4 ASP B O 1
ATOM 852 N N . VAL B 1 5 ? -7.84 9.703 11.633 1 92.06 5 VAL B N 1
ATOM 853 C CA . VAL B 1 5 ? -6.41 9.633 11.352 1 92.06 5 VAL B CA 1
ATOM 854 C C . VAL B 1 5 ? -5.809 11.039 11.375 1 92.06 5 VAL B C 1
ATOM 856 O O . VAL B 1 5 ? -6.332 11.961 10.742 1 92.06 5 VAL B O 1
ATOM 859 N N . LEU B 1 6 ? -4.793 11.227 12.148 1 93.19 6 LEU B N 1
ATOM 860 C CA . LEU B 1 6 ? -4.059 12.484 12.195 1 93.19 6 LEU B CA 1
ATOM 861 C C . LEU B 1 6 ? -2.857 12.445 11.258 1 93.19 6 LEU B C 1
ATOM 863 O O . LEU B 1 6 ? -2.086 11.484 11.266 1 93.19 6 LEU B O 1
ATOM 867 N N . PHE B 1 7 ? -2.721 13.516 10.438 1 95.75 7 PHE B N 1
ATOM 868 C CA . PHE B 1 7 ? -1.624 13.609 9.484 1 95.75 7 PHE B CA 1
ATOM 869 C C . PHE B 1 7 ? -0.718 14.789 9.805 1 95.75 7 PHE B C 1
ATOM 871 O O . PHE B 1 7 ? -1.193 15.844 10.219 1 95.75 7 PHE B O 1
ATOM 878 N N . GLU B 1 8 ? 0.518 14.602 9.602 1 95.75 8 GLU B N 1
ATOM 879 C CA . GLU B 1 8 ? 1.523 15.656 9.672 1 95.75 8 GLU B CA 1
ATOM 880 C C . GLU B 1 8 ? 2.445 15.625 8.453 1 95.75 8 GLU B C 1
ATOM 882 O O . GLU B 1 8 ? 2.91 14.555 8.047 1 95.75 8 GLU B O 1
ATOM 887 N N . LEU B 1 9 ? 2.66 16.812 7.879 1 97.06 9 LEU B N 1
ATOM 888 C CA . LEU B 1 9 ? 3.541 16.906 6.719 1 97.06 9 LEU B CA 1
ATOM 889 C C . LEU B 1 9 ? 4.82 17.656 7.066 1 97.06 9 LEU B C 1
ATOM 891 O O . LEU B 1 9 ? 4.781 18.672 7.777 1 97.06 9 LEU B O 1
ATOM 895 N N . GLU B 1 10 ? 5.895 17.125 6.664 1 96.56 10 GLU B N 1
ATOM 896 C CA . GLU B 1 10 ? 7.195 17.781 6.707 1 96.56 10 GLU B CA 1
ATOM 897 C C . GLU B 1 10 ? 7.852 17.797 5.332 1 96.56 10 GLU B C 1
ATOM 899 O O . GLU B 1 10 ? 8.305 16.766 4.84 1 96.56 10 GLU B O 1
ATOM 904 N N . GLU B 1 11 ? 7.945 18.922 4.746 1 96.12 11 GLU B N 1
ATOM 905 C CA . GLU B 1 11 ? 8.516 19.031 3.41 1 96.12 11 GLU B CA 1
ATOM 906 C C . GLU B 1 11 ? 10.023 19.25 3.471 1 96.12 11 GLU B C 1
ATOM 908 O O . GLU B 1 11 ? 10.508 20.094 4.223 1 96.12 11 GLU B O 1
ATOM 913 N N . LYS B 1 12 ? 10.672 18.453 2.805 1 95.62 12 LYS B N 1
ATOM 914 C CA . LYS B 1 12 ? 12.117 18.562 2.623 1 95.62 12 LYS B CA 1
ATOM 915 C C . LYS B 1 12 ? 12.461 19.016 1.204 1 95.62 12 LYS B C 1
ATOM 917 O O . LYS B 1 12 ? 11.57 19.391 0.439 1 95.62 12 LYS B O 1
ATOM 922 N N . GLU B 1 13 ? 13.727 19.109 0.903 1 94.94 13 GLU B N 1
ATOM 923 C CA . GLU B 1 13 ? 14.164 19.625 -0.392 1 94.94 13 GLU B CA 1
ATOM 924 C C . GLU B 1 13 ? 13.695 18.719 -1.529 1 94.94 13 GLU B C 1
ATOM 926 O O . GLU B 1 13 ? 13.156 19.203 -2.527 1 94.94 13 GLU B O 1
ATOM 931 N N . LYS B 1 14 ? 13.773 17.438 -1.397 1 95.25 14 LYS B N 1
ATOM 932 C CA . LYS B 1 14 ? 13.539 16.516 -2.512 1 95.25 14 LYS B CA 1
ATOM 933 C C . LYS B 1 14 ? 12.32 15.641 -2.26 1 95.25 14 LYS B C 1
ATOM 935 O O . LYS B 1 14 ? 11.883 14.906 -3.146 1 95.25 14 LYS B O 1
ATOM 940 N N . TYR B 1 15 ? 11.797 15.688 -1.083 1 97.31 15 TYR B N 1
ATOM 941 C CA . TYR B 1 15 ? 10.664 14.836 -0.734 1 97.31 15 TYR B CA 1
ATOM 942 C C . TYR B 1 15 ? 9.859 15.445 0.407 1 97.31 15 TYR B C 1
ATOM 944 O O . TYR B 1 15 ? 10.328 16.344 1.096 1 97.31 15 TYR B O 1
ATOM 952 N N . THR B 1 16 ? 8.633 15.016 0.558 1 98.12 16 THR B N 1
ATOM 953 C CA . THR B 1 16 ? 7.762 15.297 1.693 1 98.12 16 THR B CA 1
ATOM 95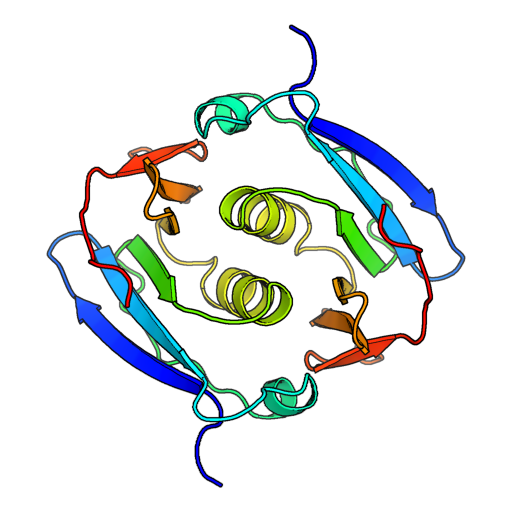4 C C . THR B 1 16 ? 7.609 14.062 2.578 1 98.12 16 THR B C 1
ATOM 956 O O . THR B 1 16 ? 7.512 12.938 2.076 1 98.12 16 THR B O 1
ATOM 959 N N . ILE B 1 17 ? 7.648 14.219 3.877 1 98 17 ILE B N 1
ATOM 960 C CA . ILE B 1 17 ? 7.355 13.156 4.836 1 98 17 ILE B CA 1
ATOM 961 C C . ILE B 1 17 ? 5.922 13.297 5.336 1 98 17 ILE B C 1
ATOM 963 O O . ILE B 1 17 ? 5.543 14.336 5.879 1 98 17 ILE B O 1
ATOM 967 N N . LEU B 1 18 ? 5.117 12.383 5.078 1 97.94 18 LEU B N 1
ATOM 968 C CA . LEU B 1 18 ? 3.779 12.297 5.652 1 97.94 18 LEU B CA 1
ATOM 969 C C . LEU B 1 18 ? 3.754 11.336 6.836 1 97.94 18 LEU B C 1
ATOM 971 O O . LEU B 1 18 ? 3.881 10.125 6.656 1 97.94 18 LEU B O 1
ATOM 975 N N . SER B 1 19 ? 3.539 11.852 7.992 1 96.44 19 SER B N 1
ATOM 976 C CA . SER B 1 19 ? 3.375 11.047 9.203 1 96.44 19 SER B CA 1
ATOM 977 C C . SER B 1 19 ? 1.904 10.922 9.586 1 96.44 19 SER B C 1
ATOM 979 O O . SER B 1 19 ? 1.143 11.883 9.469 1 96.44 19 SER B O 1
ATOM 981 N N . PHE B 1 20 ? 1.547 9.758 9.992 1 95.5 20 PHE B N 1
ATOM 982 C CA . PHE B 1 20 ? 0.151 9.602 10.383 1 95.5 20 PHE B CA 1
ATOM 983 C C . PHE B 1 20 ? 0.029 8.695 11.602 1 95.5 20 PHE B C 1
ATOM 985 O O . PHE B 1 20 ? 0.886 7.84 11.836 1 95.5 20 PHE B O 1
ATOM 992 N N . ARG B 1 21 ? -0.964 8.938 12.383 1 92.06 21 ARG B N 1
ATOM 993 C CA . ARG B 1 21 ? -1.296 8.148 13.57 1 92.06 21 ARG B CA 1
ATOM 994 C C . ARG B 1 21 ? -2.807 8.055 13.758 1 92.06 21 ARG B C 1
ATOM 996 O O . ARG B 1 21 ? -3.551 8.914 13.281 1 92.06 21 ARG B O 1
ATOM 1003 N N . MET B 1 22 ? -3.168 7.012 14.406 1 88.19 22 MET B N 1
ATOM 1004 C CA . MET B 1 22 ? -4.59 6.828 14.68 1 88.19 22 MET B CA 1
ATOM 1005 C C . MET B 1 22 ? -4.93 7.285 16.094 1 88.19 22 MET B C 1
ATOM 1007 O O . MET B 1 22 ? -4.164 7.047 17.031 1 88.19 22 MET B O 1
ATOM 1011 N N . GLU B 1 23 ? -6 7.977 16.328 1 75.25 23 GLU B N 1
ATOM 1012 C CA . GLU B 1 23 ? -6.426 8.367 17.656 1 75.25 23 GLU B CA 1
ATOM 1013 C C . GLU B 1 23 ? -7.113 7.211 18.391 1 75.25 23 GLU B C 1
ATOM 1015 O O . GLU B 1 23 ? -6.945 7.039 19.594 1 75.25 23 GLU B O 1
ATOM 1020 N N . LYS B 1 24 ? -7.973 6.508 17.703 1 77.06 24 LYS B N 1
ATOM 1021 C CA . LYS B 1 24 ? -8.711 5.352 18.203 1 77.06 24 LYS B CA 1
ATOM 1022 C C . LYS B 1 24 ? -8.492 4.133 17.312 1 77.06 24 LYS B C 1
ATOM 1024 O O . LYS B 1 24 ? -7.711 4.18 16.359 1 77.06 24 LYS B O 1
ATOM 1029 N N . ASN B 1 25 ? -9.062 3.055 17.719 1 85.06 25 ASN B N 1
ATOM 1030 C CA . ASN B 1 25 ? -9.047 1.878 16.844 1 85.06 25 ASN B CA 1
ATOM 1031 C C . ASN B 1 25 ? -9.758 2.143 15.531 1 85.06 25 ASN B C 1
ATOM 1033 O O . ASN B 1 25 ? -10.984 2.311 15.5 1 85.06 25 ASN B O 1
ATOM 1037 N N . LEU B 1 26 ? -9.039 2.336 14.523 1 89.62 26 LEU B N 1
ATOM 1038 C CA . LEU B 1 26 ? -9.578 2.643 13.203 1 89.62 26 LEU B CA 1
ATOM 1039 C C . LEU B 1 26 ? -10.352 1.456 12.641 1 89.62 26 LEU B C 1
ATOM 1041 O O . LEU B 1 26 ? -9.906 0.312 12.742 1 89.62 26 LEU B O 1
ATOM 1045 N N . VAL B 1 27 ? -11.562 1.759 12.242 1 93.69 27 VAL B N 1
ATOM 1046 C CA . VAL B 1 27 ? -12.352 0.752 11.547 1 93.69 27 VAL B CA 1
ATOM 1047 C C . VAL B 1 27 ? -12.375 1.063 10.047 1 93.69 27 VAL B C 1
ATOM 1049 O O . VAL B 1 27 ? -12.25 2.223 9.648 1 93.69 27 VAL B O 1
ATOM 1052 N N . PRO B 1 28 ? -12.57 0.086 9.203 1 96.38 28 PRO B N 1
ATOM 1053 C CA . PRO B 1 28 ? -12.461 0.275 7.754 1 96.38 28 PRO B CA 1
ATOM 1054 C C . PRO B 1 28 ? -13.391 1.368 7.23 1 96.38 28 PRO B C 1
ATOM 1056 O O . PRO B 1 28 ? -13.031 2.098 6.301 1 96.38 28 PRO B O 1
ATOM 1059 N N . SER B 1 29 ? -14.508 1.497 7.828 1 95.38 29 SER B N 1
ATOM 1060 C CA . SER B 1 29 ? -15.477 2.482 7.359 1 95.38 29 SER B CA 1
ATOM 1061 C C . SER B 1 29 ? -14.93 3.9 7.48 1 95.38 29 SER B C 1
ATOM 1063 O O . SER B 1 29 ? -15.469 4.836 6.891 1 95.38 29 SER B O 1
ATOM 1065 N N . ALA B 1 30 ? -13.945 4.062 8.266 1 93.94 30 ALA B N 1
ATOM 1066 C CA . ALA B 1 30 ? -13.281 5.359 8.367 1 93.94 30 ALA B CA 1
ATOM 1067 C C . ALA B 1 30 ? -12.766 5.824 7.012 1 93.94 30 ALA B C 1
ATOM 1069 O O . ALA B 1 30 ? -12.602 7.027 6.777 1 93.94 30 ALA B O 1
ATOM 1070 N N . LEU B 1 31 ? -12.539 4.895 6.027 1 96.38 31 LEU B N 1
ATOM 1071 C CA . LEU B 1 31 ? -11.992 5.227 4.715 1 96.38 31 LEU B CA 1
ATOM 1072 C C . LEU B 1 31 ? -13.047 5.906 3.846 1 96.38 31 LEU B C 1
ATOM 1074 O O . LEU B 1 31 ? -12.719 6.516 2.826 1 96.38 31 LEU B O 1
ATOM 1078 N N . TYR B 1 32 ? -14.289 5.793 4.246 1 95.44 32 TYR B N 1
ATOM 1079 C CA . TYR B 1 32 ? -15.359 6.387 3.451 1 95.44 32 TYR B CA 1
ATOM 1080 C C . TYR B 1 32 ? -15.164 7.895 3.322 1 95.44 32 TYR B C 1
ATOM 1082 O O . TYR B 1 32 ? -15.516 8.484 2.297 1 95.44 32 TYR B O 1
ATOM 1090 N N . ASN B 1 33 ? -14.578 8.422 4.352 1 92.5 33 ASN B N 1
ATOM 1091 C C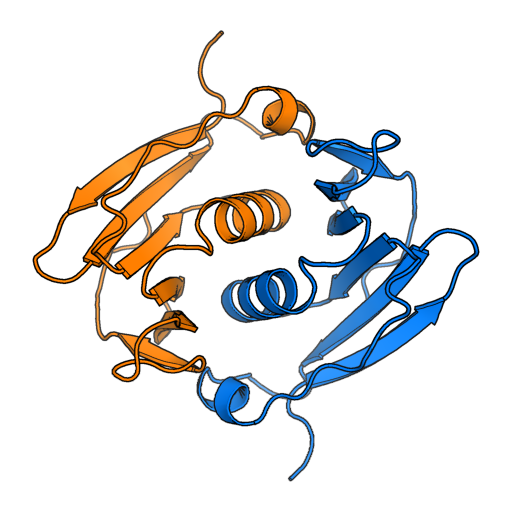A . ASN B 1 33 ? -14.516 9.875 4.391 1 92.5 33 ASN B CA 1
ATOM 1092 C C . ASN B 1 33 ? -13.094 10.375 4.629 1 92.5 33 ASN B C 1
ATOM 1094 O O . ASN B 1 33 ? -12.891 11.539 4.969 1 92.5 33 ASN B O 1
ATOM 1098 N N . LEU B 1 34 ? -12.234 9.477 4.551 1 93.81 34 LEU B N 1
ATOM 1099 C CA . LEU B 1 34 ? -10.852 9.891 4.781 1 93.81 34 LEU B CA 1
ATOM 1100 C C . LEU B 1 34 ? -10.359 10.789 3.66 1 93.81 34 LEU B C 1
ATOM 1102 O O . LEU B 1 34 ? -10.508 10.461 2.48 1 93.81 34 LEU B O 1
ATOM 1106 N N . SER B 1 35 ? -9.836 11.883 3.988 1 92.94 35 SER B N 1
ATOM 1107 C CA . SER B 1 35 ? -9.297 12.836 3.029 1 92.94 35 SER B CA 1
ATOM 1108 C C . SER B 1 35 ? -7.836 13.164 3.336 1 92.94 35 SER B C 1
ATOM 1110 O O . SER B 1 35 ? -7.543 14.117 4.055 1 92.94 35 SER B O 1
ATOM 1112 N N . PRO B 1 36 ? -6.926 12.328 2.809 1 96.19 36 PRO B N 1
ATOM 1113 C CA . PRO B 1 36 ? -5.516 12.641 3.043 1 96.19 36 PRO B CA 1
ATOM 1114 C C . PRO B 1 36 ? -5.109 14 2.488 1 96.19 36 PRO B C 1
ATOM 1116 O O . PRO B 1 36 ? -5.738 14.5 1.552 1 96.19 36 PRO B O 1
ATOM 1119 N N . PRO B 1 37 ? -4.148 14.602 3.104 1 97.31 37 PRO B N 1
ATOM 1120 C CA . PRO B 1 37 ? -3.75 15.93 2.641 1 97.31 37 PRO B CA 1
ATOM 1121 C C . PRO B 1 37 ? -3.102 15.906 1.26 1 97.31 37 PRO B C 1
ATOM 1123 O O . PRO B 1 37 ? -2.543 14.883 0.854 1 97.31 37 PRO B O 1
ATOM 1126 N N . ASN B 1 38 ? -3.178 17 0.545 1 97 38 ASN B N 1
ATOM 1127 C CA . ASN B 1 38 ? -2.41 17.156 -0.686 1 97 38 ASN B CA 1
ATOM 1128 C C . ASN B 1 38 ? -0.922 17.328 -0.4 1 97 38 ASN B C 1
ATOM 1130 O O . ASN B 1 38 ? -0.546 17.891 0.636 1 97 38 ASN B O 1
ATOM 1134 N N . VAL B 1 39 ? -0.183 16.797 -1.296 1 97.75 39 VAL B N 1
ATOM 1135 C CA . VAL B 1 39 ? 1.262 16.969 -1.18 1 97.75 39 VAL B CA 1
ATOM 1136 C C . VAL B 1 39 ? 1.815 17.594 -2.457 1 97.75 39 VAL B C 1
ATOM 1138 O O . VAL B 1 39 ? 1.127 17.641 -3.48 1 97.75 39 VAL B O 1
ATOM 1141 N N . ASN B 1 40 ? 3.006 18.141 -2.381 1 96.44 40 ASN B N 1
ATOM 1142 C CA . ASN B 1 40 ? 3.719 18.641 -3.555 1 96.44 40 ASN B CA 1
ATOM 1143 C C . ASN B 1 40 ? 4.031 17.516 -4.539 1 96.44 40 ASN B C 1
ATOM 1145 O O . ASN B 1 40 ? 4.852 16.641 -4.254 1 96.44 40 ASN B O 1
ATOM 1149 N N . THR B 1 41 ? 3.453 17.531 -5.66 1 94.94 41 THR B N 1
ATOM 1150 C CA . THR B 1 41 ? 3.527 16.422 -6.613 1 94.94 41 THR B CA 1
ATOM 1151 C C . THR B 1 41 ? 4.828 16.484 -7.41 1 94.94 41 THR B C 1
ATOM 1153 O O . THR B 1 41 ? 5.09 15.617 -8.242 1 94.94 41 THR B O 1
ATOM 1156 N N . ARG B 1 42 ? 5.566 17.453 -7.094 1 96.19 42 ARG B N 1
ATOM 1157 C CA . ARG B 1 42 ? 6.871 17.547 -7.746 1 96.19 42 ARG B CA 1
ATOM 1158 C C . ARG B 1 42 ? 7.961 16.922 -6.875 1 96.19 42 ARG B C 1
ATOM 1160 O O . ARG B 1 42 ? 9.117 16.828 -7.289 1 96.19 42 ARG B O 1
ATOM 1167 N N . LYS B 1 43 ? 7.578 16.531 -5.703 1 97.62 43 LYS B N 1
ATOM 1168 C CA . LYS B 1 43 ? 8.5 15.914 -4.75 1 97.62 43 LYS B CA 1
ATOM 1169 C C . LYS B 1 43 ? 8.094 14.477 -4.438 1 97.62 43 LYS B C 1
ATOM 1171 O O . LYS B 1 43 ? 6.914 14.125 -4.531 1 97.62 43 LYS B O 1
ATOM 1176 N N . GLY B 1 44 ? 9.148 13.703 -4.043 1 98.25 44 GLY B N 1
ATOM 1177 C CA . GLY B 1 44 ? 8.828 12.375 -3.541 1 98.25 44 GLY B CA 1
ATOM 1178 C C . GLY B 1 44 ? 8.047 12.398 -2.242 1 98.25 44 GLY B C 1
ATOM 1179 O O . GLY B 1 44 ? 7.883 13.453 -1.627 1 98.25 44 GLY B O 1
ATOM 1180 N N . LEU B 1 45 ? 7.551 11.344 -1.876 1 98.69 45 LEU B N 1
ATOM 1181 C CA . LEU B 1 45 ? 6.777 11.211 -0.647 1 98.69 45 LEU B CA 1
ATOM 1182 C C . LEU B 1 45 ? 7.242 10.008 0.165 1 98.69 45 LEU B C 1
ATOM 1184 O O . LEU B 1 45 ? 7.48 8.938 -0.39 1 98.69 45 LEU B O 1
ATOM 1188 N N . ILE B 1 46 ? 7.438 10.188 1.439 1 98.44 46 ILE B N 1
ATOM 1189 C CA . ILE B 1 46 ? 7.762 9.117 2.375 1 98.44 46 ILE B CA 1
ATOM 1190 C C . ILE B 1 46 ? 6.621 8.945 3.379 1 98.44 46 ILE B C 1
ATOM 1192 O O . ILE B 1 46 ? 6.246 9.898 4.07 1 98.44 46 ILE B O 1
ATOM 1196 N N . LEU B 1 47 ? 6.02 7.789 3.455 1 98.06 47 LEU B N 1
ATOM 1197 C CA . LEU B 1 47 ? 4.988 7.473 4.438 1 98.06 47 LEU B CA 1
ATOM 1198 C C . LEU B 1 47 ? 5.609 6.977 5.738 1 98.06 47 LEU B C 1
ATOM 12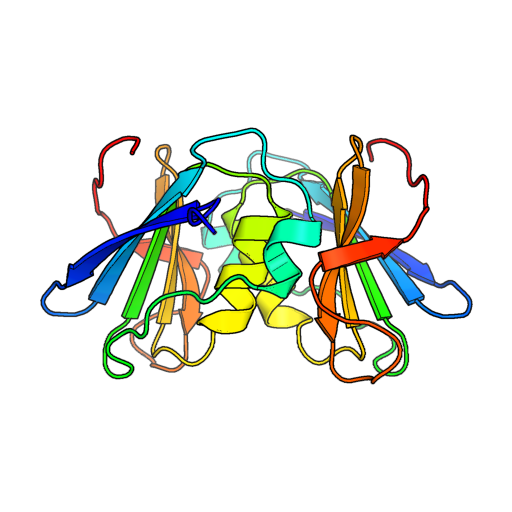00 O O . LEU B 1 47 ? 6.48 6.105 5.719 1 98.06 47 L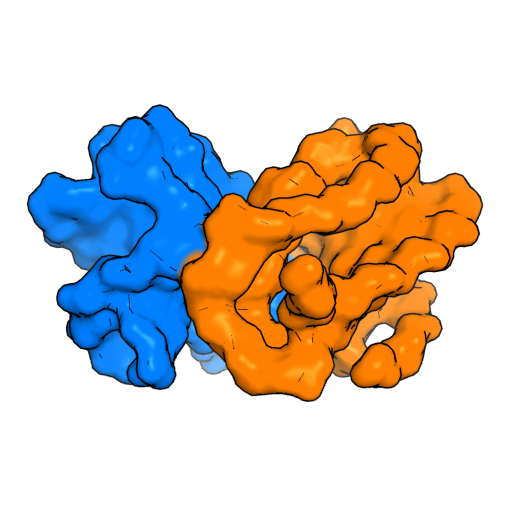EU B O 1
ATOM 1204 N N . ASN B 1 48 ? 5.18 7.508 6.789 1 96.25 48 ASN B N 1
ATOM 1205 C CA . ASN B 1 48 ? 5.633 7.152 8.133 1 96.25 48 ASN B CA 1
ATOM 1206 C C . ASN B 1 48 ? 4.477 7.145 9.125 1 96.25 48 ASN B C 1
ATOM 1208 O O . ASN B 1 48 ? 3.949 8.203 9.477 1 96.25 48 ASN B O 1
ATOM 1212 N N . GLY B 1 49 ? 4.145 5.996 9.625 1 93.44 49 GLY B N 1
ATOM 1213 C CA . GLY B 1 49 ? 3.049 6.043 10.578 1 93.44 49 GLY B CA 1
ATOM 1214 C C . GLY B 1 49 ? 2.701 4.684 11.156 1 93.44 49 GLY B C 1
ATOM 1215 O O . GLY B 1 49 ? 3.381 3.693 10.875 1 93.44 49 GLY B O 1
ATOM 1216 N N . ARG B 1 50 ? 1.798 4.688 12.047 1 89.19 50 ARG B N 1
ATOM 1217 C CA . ARG B 1 50 ? 1.271 3.506 12.727 1 89.19 50 ARG B CA 1
ATOM 1218 C C . ARG B 1 50 ? -0.178 3.246 12.328 1 89.19 50 ARG B C 1
ATOM 1220 O O . ARG B 1 50 ? -0.981 4.18 12.242 1 89.19 50 ARG B O 1
ATOM 1227 N N . GLY B 1 51 ? -0.501 2.09 11.891 1 90.12 51 GLY B N 1
ATOM 1228 C CA . GLY B 1 51 ? -1.854 1.712 11.516 1 90.12 51 GLY B CA 1
ATOM 1229 C C . GLY B 1 51 ? -1.929 0.362 10.828 1 90.12 51 GLY B C 1
ATOM 1230 O O . GLY B 1 51 ? -0.903 -0.287 10.609 1 90.12 51 GLY B O 1
ATOM 1231 N N . PRO B 1 52 ? -3.088 -0.04 10.594 1 93.75 52 PRO B N 1
ATOM 1232 C CA . PRO B 1 52 ? -3.252 -1.326 9.914 1 93.75 52 PRO B CA 1
ATOM 1233 C C . PRO B 1 52 ? -2.754 -1.297 8.469 1 93.75 52 PRO B C 1
ATOM 1235 O O . PRO B 1 52 ? -2.66 -0.224 7.871 1 93.75 52 PRO B O 1
ATOM 1238 N N . ILE B 1 53 ? -2.508 -2.383 7.918 1 95.5 53 ILE B N 1
ATOM 1239 C CA . ILE B 1 53 ? -1.911 -2.498 6.594 1 95.5 53 ILE B CA 1
ATOM 1240 C C . ILE B 1 53 ? -2.852 -1.897 5.551 1 95.5 53 ILE B C 1
ATOM 1242 O O . ILE B 1 53 ? -2.4 -1.289 4.578 1 95.5 53 ILE B O 1
ATOM 1246 N N . TRP B 1 54 ? -4.141 -2.076 5.777 1 96.81 54 TRP B N 1
ATOM 1247 C CA . TRP B 1 54 ? -5.066 -1.573 4.77 1 96.81 54 TRP B CA 1
ATOM 1248 C C . TRP B 1 54 ? -5.078 -0.048 4.75 1 96.81 54 TRP B C 1
ATOM 1250 O O . TRP B 1 54 ? -5.398 0.564 3.729 1 96.81 54 TRP B O 1
ATOM 1260 N N . LEU B 1 55 ? -4.762 0.62 5.867 1 96.62 55 LEU B N 1
ATOM 1261 C CA . LEU B 1 55 ? -4.594 2.068 5.832 1 96.62 55 LEU B CA 1
ATOM 1262 C C . LEU B 1 55 ? -3.369 2.455 5.008 1 96.62 55 LEU B C 1
ATOM 1264 O O . LEU B 1 55 ? -3.445 3.34 4.152 1 96.62 55 LEU B O 1
ATOM 1268 N N . TYR B 1 56 ? -2.26 1.788 5.254 1 97.12 56 TYR B N 1
ATOM 1269 C CA . TYR B 1 56 ? -1.065 2.002 4.445 1 97.12 56 TYR B CA 1
ATOM 1270 C C . TYR B 1 56 ? -1.369 1.816 2.963 1 97.12 56 TYR B C 1
ATOM 1272 O O . TYR B 1 56 ? -0.979 2.643 2.135 1 97.12 56 TYR B O 1
ATOM 1280 N N . ALA B 1 57 ? -2.027 0.726 2.693 1 98 57 ALA B N 1
ATOM 1281 C CA . ALA B 1 57 ? -2.35 0.38 1.312 1 98 57 ALA B CA 1
ATOM 1282 C C . ALA B 1 57 ? -3.201 1.465 0.66 1 98 57 ALA B C 1
ATOM 1284 O O . ALA B 1 57 ? -2.955 1.853 -0.485 1 98 57 ALA B O 1
ATOM 1285 N N . PHE B 1 58 ? -4.164 1.997 1.387 1 98.12 58 PHE B N 1
ATOM 1286 C CA . PHE B 1 58 ? -5.004 3.088 0.902 1 98.12 58 PHE B CA 1
ATOM 1287 C C . PHE B 1 58 ? -4.16 4.312 0.571 1 98.12 58 PHE B C 1
ATOM 1289 O O . PHE B 1 58 ? -4.305 4.898 -0.503 1 98.12 58 PHE B O 1
ATOM 1296 N N . LEU B 1 59 ? -3.318 4.672 1.443 1 98.12 59 LEU B N 1
ATOM 1297 C CA . LEU B 1 59 ? -2.48 5.852 1.267 1 98.12 59 LEU B CA 1
ATOM 1298 C C . LEU B 1 59 ? -1.514 5.664 0.104 1 98.12 59 LEU B C 1
ATOM 1300 O O . LEU B 1 59 ? -1.234 6.609 -0.637 1 98.12 59 LEU B O 1
ATOM 1304 N N . VAL B 1 60 ? -0.987 4.445 -0.03 1 98.25 60 VAL B N 1
ATOM 1305 C CA . VAL B 1 60 ? -0.115 4.129 -1.156 1 98.25 60 VAL B CA 1
ATOM 1306 C C . VAL B 1 60 ? -0.862 4.359 -2.469 1 98.25 60 VAL B C 1
ATOM 1308 O O . VAL B 1 60 ? -0.337 4.996 -3.385 1 98.25 60 VAL B O 1
ATOM 1311 N N . HIS B 1 61 ? -2.027 3.867 -2.623 1 97.94 61 HIS B N 1
ATOM 1312 C CA . HIS B 1 61 ? -2.83 4.066 -3.824 1 97.94 61 HIS B CA 1
ATOM 1313 C C . HIS B 1 61 ? -3.107 5.547 -4.062 1 97.94 61 HIS B C 1
ATOM 1315 O O . HIS B 1 61 ? -3.016 6.027 -5.195 1 97.94 61 HIS B O 1
ATOM 1321 N N . PHE B 1 62 ? -3.396 6.25 -3.014 1 96.88 62 PHE B N 1
ATOM 1322 C CA . PHE B 1 62 ? -3.754 7.66 -3.09 1 96.88 62 PHE B CA 1
ATOM 1323 C C . PHE B 1 62 ? -2.576 8.492 -3.586 1 96.88 62 PHE B C 1
ATOM 1325 O O . PHE B 1 62 ? -2.752 9.398 -4.398 1 96.88 62 PHE B O 1
ATOM 1332 N N . TYR B 1 63 ? -1.397 8.141 -3.139 1 98.06 63 TYR B N 1
ATOM 1333 C CA . TYR B 1 63 ? -0.251 9.016 -3.365 1 98.06 63 TYR B CA 1
ATOM 1334 C C . TYR B 1 63 ? 0.648 8.461 -4.461 1 98.06 63 TYR B C 1
ATOM 1336 O O . TYR B 1 63 ? 1.708 9.023 -4.75 1 98.06 63 TYR B O 1
ATOM 1344 N N . HIS B 1 64 ? 0.255 7.473 -5.168 1 95.5 64 HIS B N 1
ATOM 1345 C CA . HIS B 1 64 ? 1.139 6.777 -6.098 1 95.5 64 HIS B CA 1
ATOM 1346 C C . HIS B 1 64 ? 1.55 7.684 -7.254 1 95.5 64 HIS B C 1
ATOM 1348 O O . HIS B 1 64 ? 2.576 7.453 -7.895 1 95.5 64 HIS B O 1
ATOM 1354 N N . PRO B 1 65 ? 0.895 8.781 -7.566 1 95.62 65 PRO B N 1
ATOM 1355 C CA . PRO B 1 65 ? 1.316 9.602 -8.703 1 95.62 65 PRO B CA 1
ATOM 1356 C C . PRO B 1 65 ? 2.504 10.5 -8.375 1 95.62 65 PRO B C 1
ATOM 1358 O O . PRO B 1 65 ? 3.018 11.203 -9.25 1 95.62 65 PRO B O 1
ATOM 1361 N N . THR B 1 66 ? 3.004 10.516 -7.188 1 97.75 66 THR B N 1
ATOM 1362 C CA . THR B 1 66 ? 4.172 11.312 -6.832 1 97.75 66 THR B CA 1
ATOM 1363 C C . THR B 1 66 ? 5.414 10.805 -7.562 1 97.75 66 THR B C 1
ATOM 1365 O O . THR B 1 66 ? 5.453 9.656 -8.016 1 97.75 66 THR B O 1
ATOM 1368 N N . PRO B 1 67 ? 6.473 11.609 -7.711 1 98.38 67 PRO B N 1
ATOM 1369 C CA . PRO B 1 67 ? 7.684 11.203 -8.43 1 98.38 67 PRO B CA 1
ATOM 1370 C C . PRO B 1 67 ? 8.258 9.883 -7.918 1 98.38 67 PRO B C 1
ATOM 1372 O O . PRO B 1 67 ? 8.688 9.047 -8.719 1 98.38 67 PRO B O 1
ATOM 1375 N N . PHE B 1 68 ? 8.336 9.789 -6.652 1 98.62 68 PHE B N 1
ATOM 1376 C CA . PHE B 1 68 ? 8.602 8.484 -6.051 1 98.62 68 PHE B CA 1
ATOM 1377 C C . PHE B 1 68 ? 7.883 8.352 -4.715 1 98.62 68 PHE B C 1
ATOM 1379 O O . PHE B 1 68 ? 7.523 9.359 -4.094 1 98.62 68 PHE B O 1
ATOM 1386 N N . LEU B 1 69 ? 7.582 7.188 -4.305 1 98.75 69 LEU B N 1
ATOM 1387 C CA . LEU B 1 69 ? 6.902 6.863 -3.053 1 98.75 69 LEU B CA 1
ATOM 1388 C C . LEU B 1 69 ? 7.719 5.867 -2.236 1 98.75 69 LEU B C 1
ATOM 1390 O O . LEU B 1 69 ? 8.18 4.852 -2.766 1 98.75 69 LEU B O 1
ATOM 1394 N N . ALA B 1 70 ? 7.953 6.211 -1.002 1 98.62 70 ALA B N 1
ATOM 1395 C CA . ALA B 1 70 ? 8.711 5.34 -0.108 1 98.62 70 ALA B CA 1
ATOM 1396 C C . ALA B 1 70 ? 7.969 5.117 1.205 1 98.62 70 ALA B C 1
ATOM 1398 O O . ALA B 1 70 ? 7.141 5.941 1.604 1 98.62 70 ALA B O 1
ATOM 1399 N N . VAL B 1 71 ? 8.188 3.984 1.815 1 98.12 71 VAL B N 1
ATOM 1400 C CA . VAL B 1 71 ? 7.641 3.631 3.121 1 98.12 71 VAL B CA 1
ATOM 1401 C C . VAL B 1 71 ? 8.766 3.523 4.145 1 98.12 71 VAL B C 1
ATOM 1403 O O . VAL B 1 71 ? 9.75 2.807 3.922 1 98.12 71 VAL B O 1
ATOM 1406 N N . TYR B 1 72 ? 8.648 4.137 5.254 1 97.62 72 TYR B N 1
ATOM 1407 C CA . TYR B 1 72 ? 9.672 4.105 6.289 1 97.62 72 TYR B CA 1
ATOM 1408 C C . TYR B 1 72 ? 9.562 2.842 7.133 1 97.62 72 TYR B C 1
ATOM 1410 O O . TYR B 1 72 ? 8.469 2.479 7.578 1 97.62 72 TYR B O 1
ATOM 1418 N N . ASP B 1 73 ? 10.562 2.139 7.301 1 95 73 ASP B N 1
ATOM 1419 C CA . ASP B 1 73 ? 10.781 0.993 8.18 1 95 73 ASP B CA 1
ATOM 1420 C C . ASP B 1 73 ? 11.914 1.263 9.164 1 95 73 ASP B C 1
ATOM 1422 O O . ASP B 1 73 ? 13.078 1.38 8.766 1 95 73 ASP B O 1
ATOM 1426 N N . PRO B 1 74 ? 11.641 1.325 10.477 1 92.88 74 PRO B N 1
ATOM 1427 C CA . PRO B 1 74 ? 12.648 1.689 11.469 1 92.88 74 PRO B CA 1
ATOM 1428 C C . PRO B 1 74 ? 13.859 0.767 11.445 1 92.88 74 PRO B C 1
ATOM 1430 O O . PRO B 1 74 ? 14.93 1.134 11.938 1 92.88 74 PRO B O 1
ATOM 1433 N N . ARG B 1 75 ? 13.75 -0.396 10.836 1 91.19 75 ARG B N 1
ATOM 1434 C CA . ARG B 1 75 ? 14.852 -1.349 10.836 1 91.19 75 ARG B CA 1
ATOM 1435 C C . ARG B 1 75 ? 15.789 -1.103 9.648 1 91.19 75 ARG B C 1
ATOM 1437 O O . ARG B 1 75 ? 16.938 -1.555 9.656 1 91.19 75 ARG B O 1
ATOM 1444 N N . VAL B 1 76 ? 15.352 -0.325 8.625 1 93.88 76 VAL B N 1
ATOM 1445 C CA . VAL B 1 76 ? 16.156 -0.298 7.406 1 93.88 76 VAL B CA 1
ATOM 1446 C C . VAL B 1 76 ? 16.188 1.123 6.848 1 93.88 76 VAL B C 1
ATOM 1448 O O . VAL B 1 76 ? 17.172 1.514 6.199 1 93.88 76 VAL B O 1
ATOM 1451 N N . GLY B 1 77 ? 15.18 1.966 7.02 1 95.81 77 GLY B N 1
ATOM 1452 C CA . GLY B 1 77 ? 15.039 3.277 6.406 1 95.81 77 GLY B CA 1
ATOM 1453 C C . GLY B 1 77 ? 13.82 3.391 5.508 1 95.81 77 GLY B C 1
ATOM 1454 O O . GLY B 1 77 ? 12.859 2.633 5.656 1 95.81 77 GLY B O 1
ATOM 1455 N N . ALA B 1 78 ? 13.82 4.375 4.664 1 98 78 ALA B N 1
ATOM 1456 C CA . ALA B 1 78 ? 12.703 4.555 3.742 1 98 78 ALA B CA 1
ATOM 1457 C C . ALA B 1 78 ? 12.898 3.736 2.473 1 98 78 ALA B C 1
ATOM 1459 O O . ALA B 1 78 ? 13.805 4.012 1.684 1 98 78 ALA B O 1
ATOM 1460 N N . VAL B 1 79 ? 12.102 2.814 2.273 1 98.25 79 VAL B N 1
ATOM 1461 C CA . VAL B 1 79 ? 12.211 1.914 1.13 1 98.25 79 VAL B CA 1
ATOM 1462 C C . VAL B 1 79 ? 11.352 2.434 -0.021 1 98.25 79 VAL B C 1
ATOM 1464 O O . VAL B 1 79 ? 10.133 2.594 0.126 1 98.25 79 VAL B O 1
ATOM 1467 N N . VAL B 1 80 ? 11.969 2.66 -1.193 1 98.69 80 VAL B N 1
ATOM 1468 C CA . VAL B 1 80 ? 11.234 3.096 -2.379 1 98.69 80 VAL B CA 1
ATOM 1469 C C . VAL B 1 80 ? 10.398 1.938 -2.926 1 98.69 80 VAL B C 1
ATOM 1471 O O . VAL B 1 80 ? 10.922 0.839 -3.141 1 98.69 80 VAL B O 1
ATOM 1474 N N . ILE B 1 81 ? 9.086 2.205 -3.16 1 98.5 81 ILE B N 1
ATOM 1475 C CA . ILE B 1 81 ? 8.219 1.132 -3.625 1 98.5 81 ILE B CA 1
ATOM 1476 C C . ILE B 1 81 ? 7.691 1.462 -5.02 1 98.5 81 ILE B C 1
ATOM 1478 O O . ILE B 1 81 ? 7.16 0.59 -5.711 1 98.5 81 ILE B O 1
ATOM 1482 N N . ALA B 1 82 ? 7.781 2.705 -5.445 1 98.19 82 ALA B N 1
ATOM 1483 C CA . ALA B 1 82 ? 7.379 3.172 -6.77 1 98.19 82 ALA B CA 1
ATOM 1484 C C . ALA B 1 82 ? 8.156 4.418 -7.1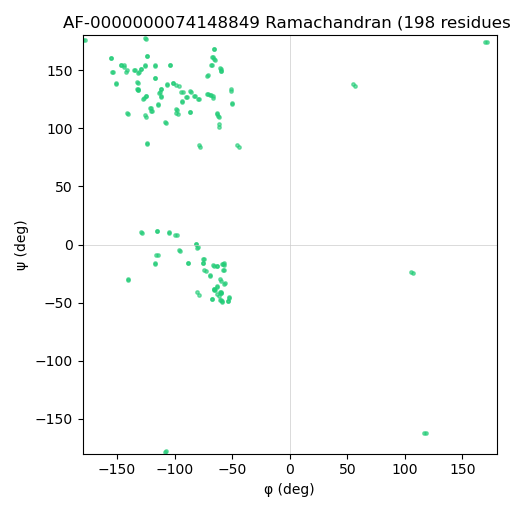72 1 98.19 82 ALA B C 1
ATOM 1486 O O . ALA B 1 82 ? 8.547 5.223 -6.316 1 98.19 82 ALA B O 1
ATOM 1487 N N . SER B 1 83 ? 8.398 4.562 -8.461 1 98.25 83 SER B N 1
ATOM 1488 C CA . SER B 1 83 ? 9.117 5.73 -8.961 1 98.25 83 SER B CA 1
ATOM 1489 C C . SER B 1 83 ? 8.688 6.066 -10.391 1 98.25 83 SER B C 1
ATOM 1491 O O . SER B 1 83 ? 8.523 5.172 -11.219 1 98.25 83 SER B O 1
ATOM 1493 N N . HIS B 1 84 ? 8.539 7.293 -10.586 1 97.69 84 HIS B N 1
ATOM 1494 C CA . HIS B 1 84 ? 8.258 7.828 -11.914 1 97.69 84 HIS B CA 1
ATOM 1495 C C . HIS B 1 84 ? 9.406 8.703 -12.406 1 97.69 84 HIS B C 1
ATOM 1497 O O . HIS B 1 84 ? 9.258 9.438 -13.383 1 97.69 84 HIS B O 1
ATOM 1503 N N . VAL B 1 85 ? 10.531 8.633 -11.672 1 96.94 85 VAL B N 1
ATOM 1504 C CA . VAL B 1 85 ? 11.742 9.344 -12.062 1 96.94 85 VAL B CA 1
ATOM 1505 C C . VAL B 1 85 ? 12.914 8.359 -12.141 1 96.94 85 VAL B C 1
ATOM 1507 O O . VAL B 1 85 ? 12.906 7.324 -11.469 1 96.94 85 VAL B O 1
ATOM 1510 N N . PRO B 1 86 ? 13.938 8.625 -12.914 1 96.5 86 PRO B N 1
ATOM 1511 C CA . PRO B 1 86 ? 15.039 7.68 -13.109 1 96.5 86 PRO B CA 1
ATOM 1512 C C . PRO B 1 86 ? 15.977 7.617 -11.906 1 96.5 86 PRO B C 1
ATOM 1514 O O . PRO B 1 86 ? 16.766 6.676 -11.781 1 96.5 86 PRO B O 1
ATOM 1517 N N . GLU B 1 87 ? 15.891 8.508 -10.992 1 96.19 87 GLU B N 1
ATOM 1518 C CA . GLU B 1 87 ? 16.828 8.648 -9.875 1 96.19 87 GLU B CA 1
ATOM 1519 C C . GLU B 1 87 ? 16.609 7.547 -8.836 1 96.19 87 GLU B C 1
ATOM 1521 O O . GLU B 1 87 ? 17.516 7.23 -8.062 1 96.19 87 GLU B O 1
ATOM 1526 N N . PHE B 1 88 ? 15.375 7.012 -8.898 1 97.38 88 PHE B N 1
ATOM 1527 C CA . PHE B 1 88 ? 15.016 6.031 -7.879 1 97.38 88 PHE B CA 1
ATOM 1528 C C . PHE B 1 88 ? 14.391 4.793 -8.508 1 97.38 88 PHE B C 1
ATOM 1530 O O . PHE B 1 88 ? 13.773 4.879 -9.57 1 97.38 88 PHE B O 1
ATOM 1537 N N . ARG B 1 89 ? 14.609 3.75 -7.93 1 97.31 89 ARG B N 1
ATOM 1538 C CA . ARG B 1 89 ? 13.914 2.531 -8.336 1 97.31 89 ARG B CA 1
ATOM 1539 C C . ARG B 1 89 ? 13.383 1.774 -7.125 1 97.31 89 ARG B C 1
ATOM 1541 O O . ARG B 1 89 ? 13.969 1.833 -6.043 1 97.31 89 ARG B O 1
ATOM 1548 N N . PRO B 1 90 ? 12.297 1.056 -7.266 1 98.44 90 PRO B N 1
ATOM 1549 C CA . PRO B 1 90 ? 11.812 0.23 -6.156 1 98.44 90 PRO B CA 1
ATOM 1550 C C . PRO B 1 90 ? 12.898 -0.667 -5.57 1 98.44 90 PRO B C 1
ATOM 1552 O O . PRO B 1 90 ? 13.625 -1.328 -6.316 1 98.44 90 PRO B O 1
ATOM 1555 N N . GLY B 1 91 ? 13.008 -0.665 -4.246 1 98.06 91 GLY B N 1
ATOM 1556 C CA . GLY B 1 91 ? 14.062 -1.409 -3.582 1 98.06 91 GLY B CA 1
ATOM 1557 C C . GLY B 1 91 ? 15.156 -0.52 -3.023 1 98.06 91 GLY B C 1
ATOM 1558 O O . GLY B 1 91 ? 15.93 -0.944 -2.16 1 98.06 91 GLY B O 1
ATOM 1559 N N . ASP B 1 92 ? 15.336 0.721 -3.605 1 98.38 92 ASP B N 1
ATOM 1560 C CA . ASP B 1 92 ? 16.266 1.682 -3.021 1 98.38 92 ASP B CA 1
ATOM 1561 C C . ASP B 1 92 ? 15.875 2.023 -1.586 1 98.38 92 ASP B C 1
ATOM 1563 O O . ASP B 1 92 ? 14.688 2.035 -1.245 1 98.38 92 ASP B O 1
ATOM 1567 N N . VAL B 1 93 ? 16.906 2.318 -0.795 1 98 93 VAL B N 1
ATOM 1568 C CA . VAL B 1 93 ? 16.656 2.729 0.583 1 98 93 VAL B CA 1
ATOM 1569 C C . VAL B 1 93 ? 17.25 4.117 0.823 1 98 93 VAL B C 1
ATOM 1571 O O . VAL B 1 93 ? 18.438 4.344 0.59 1 98 93 VAL B O 1
ATOM 1574 N N . LEU B 1 94 ? 16.375 5.043 1.14 1 96.56 94 LEU B N 1
ATOM 1575 C CA . LEU B 1 94 ? 16.844 6.348 1.582 1 96.56 94 LEU B CA 1
ATOM 1576 C C . LEU B 1 94 ? 17.281 6.305 3.043 1 96.56 94 LEU B C 1
ATOM 1578 O O . LEU B 1 94 ? 16.531 5.852 3.906 1 96.56 94 LEU B O 1
ATOM 1582 N N . ASP B 1 95 ? 18.469 6.719 3.209 1 92.19 95 ASP B N 1
ATOM 1583 C CA . ASP B 1 95 ? 19.016 6.723 4.559 1 92.19 95 ASP B CA 1
ATOM 1584 C C . ASP B 1 95 ? 18.5 7.918 5.359 1 92.19 95 ASP B C 1
ATOM 1586 O O . ASP B 1 95 ? 19.141 8.977 5.383 1 92.19 95 ASP B O 1
ATOM 1590 N N . ILE B 1 96 ? 17.359 7.734 5.949 1 90.12 96 ILE B N 1
ATOM 1591 C CA . ILE B 1 96 ? 16.734 8.773 6.758 1 90.12 96 ILE B CA 1
ATOM 1592 C C . ILE B 1 96 ? 16.266 8.18 8.086 1 90.12 96 ILE B C 1
ATOM 1594 O O . ILE B 1 96 ? 15.914 7 8.156 1 90.12 96 ILE B O 1
ATOM 1598 N N . TYR B 1 97 ? 16.438 8.906 9.133 1 84 97 TYR B N 1
ATOM 1599 C CA . TYR B 1 97 ? 15.93 8.5 10.43 1 84 97 TYR B CA 1
ATOM 1600 C C . TYR B 1 97 ? 14.75 9.367 10.844 1 84 97 TYR B C 1
ATOM 1602 O O . TYR B 1 97 ? 14.883 10.586 10.977 1 84 97 TYR B O 1
ATOM 1610 N N . LEU B 1 98 ? 13.57 8.93 10.797 1 81.44 98 LEU B N 1
ATOM 1611 C CA . LEU B 1 98 ? 12.375 9.695 11.141 1 81.44 98 LEU B CA 1
ATOM 1612 C C . LEU B 1 98 ? 11.898 9.359 12.547 1 81.44 98 LEU B C 1
ATOM 1614 O O . LEU B 1 98 ? 11.148 10.133 13.148 1 81.44 98 LEU B O 1
ATOM 1618 N N . GLY B 1 99 ? 12.531 8.664 13.344 1 61.66 99 GLY B N 1
ATOM 1619 C CA . GLY B 1 99 ? 12.078 8.266 14.664 1 61.66 99 GLY B CA 1
ATOM 1620 C C . GLY B 1 99 ? 10.734 7.566 14.641 1 61.66 99 GLY B C 1
ATOM 1621 O O . GLY B 1 99 ? 10.016 7.621 13.641 1 61.66 99 GLY B O 1
ATOM 1622 N N . GLU B 1 100 ? 10.438 6.496 15.352 1 55 100 GLU B N 1
ATOM 1623 C CA . GLU B 1 100 ? 9.141 5.824 15.461 1 55 100 GLU B CA 1
ATOM 1624 C C . GLU B 1 100 ? 8.016 6.828 15.672 1 55 100 GLU B C 1
ATOM 1626 O O . GLU B 1 100 ? 8.117 7.719 16.516 1 55 100 GLU B O 1
ATOM 1631 N N . GLY B 1 101 ? 7.48 7.391 14.656 1 44.34 101 GLY B N 1
ATOM 1632 C CA . GLY B 1 101 ? 6.375 8.25 15.047 1 44.34 101 GLY B CA 1
ATOM 1633 C C . GLY B 1 101 ? 5.488 7.637 16.109 1 44.34 101 GLY B C 1
ATOM 1634 O O . GLY B 1 101 ? 5.52 6.422 16.328 1 44.34 101 GLY B O 1
#

pLDDT: mean 92.49, std 11.29, range [38.25, 98.75]

InterPro domains:
  IPR013409 CRISPR-associated protein Crn3/Csx3 [PF09620] (20-94)
  IPR013409 CRISPR-associated protein Crn3/Csx3 [TIGR02579] (15-96)

Foldseek 3Di:
DPQQKDWDWDDDDAEIEIEIEGPDQDDPCSVVDDDDDDDDLAHEYEYAYDDDVVVVVVVCVVNVSRQWYWYQDQVFATATCHHPDPVDDGGDHDPDHPDRD/DPQQKDWDWDDDDAEIEIEIEGPDQDDPCSVVDDDDDDDDLAHEYEYAYDDDVVVVVVVCVVNVSRQWYWYQDQVFATATCHHPDPVDDGGDHDPDHPDRD

Secondary structure (DSSP, 8-state):
---SEEEEEEE-SSEEEEEEEESS---GGGGGS--PPP--TTSEEEEEE-S-HHHHHHHHHHHTTSSEEEEEETTTEEEEEEESSTT--TT-EE-------/---SEEEEEEE-SSEEEEEEEESS---GGGGGS--PPP--TTSEEEEEE-S-HHHHHHHHHHHTTSSEEEEEETTTEEEEEEESSTT--TT-EE-------